Protein AF-A0A1F4WH59-F1 (afdb_monomer_lite)

Radius of gyration: 24.21 Å; chains: 1; bounding box: 65×40×75 Å

Organism: NCBI:txid1802629

Secondary structure (DSSP, 8-state):
-HHHHHHHHHHHHHHHHHHHS----THHHHHHHHHHHHHHHT-SS----S--S----------HHHHHHHHHHHHHHHHHHHHHHHHHHHHTT--HHHHHHHHHHHHHHHHHHHHHHHTT-TT--------HHHHHHHHHHHHHHHHHHHHHHHHGGGHHHHHHHHHHHHHHHHHHHHHHHHHHHHHHHHHHHT-

Foldseek 3Di:
DLVCCLVVVLVVVLVVVVVVDDDDDPVLVVVVVVVVVVVVVPPPDDCPPPPDDDPPVPPPPDDPVVVVVVVVVLVVLLCVLLVVQLVVVVVVVADPVSSVSSLQSNLQSLQVSVVVVVVVVPRDDDDDPQDPVNVVVCSSSVSSNVSNVVVVVVCVVPVVVVVVVCCVPVVVVVVVVVVVVVVVVVVVVVVVVVD

Structure (mmCIF, N/CA/C/O backbone):
data_AF-A0A1F4WH59-F1
#
_entry.id   AF-A0A1F4WH59-F1
#
loop_
_atom_site.group_PDB
_atom_site.id
_atom_site.type_symbol
_atom_site.label_atom_id
_atom_site.label_alt_id
_atom_site.label_comp_id
_atom_site.label_asym_id
_atom_site.label_entity_id
_atom_site.label_seq_id
_atom_site.pdbx_PDB_ins_code
_atom_site.Cartn_x
_atom_site.Cartn_y
_atom_site.Cartn_z
_atom_site.occupancy
_atom_site.B_iso_or_equiv
_atom_site.auth_seq_id
_atom_site.auth_comp_id
_atom_site.auth_asym_id
_atom_site.auth_atom_id
_atom_site.pdbx_PDB_model_num
ATOM 1 N N . MET A 1 1 ? -23.719 -1.640 1.676 1.00 64.00 1 MET A N 1
ATOM 2 C CA . MET A 1 1 ? -22.942 -2.545 0.798 1.00 64.00 1 MET A CA 1
ATOM 3 C C . MET A 1 1 ? -21.561 -1.983 0.424 1.00 64.00 1 MET A C 1
ATOM 5 O O . MET A 1 1 ? -20.593 -2.668 0.726 1.00 64.00 1 MET A O 1
ATOM 9 N N . PRO A 1 2 ? -21.401 -0.751 -0.112 1.00 64.12 2 PRO A N 1
ATOM 10 C CA . PRO A 1 2 ? -20.092 -0.262 -0.589 1.00 64.12 2 PRO A CA 1
ATOM 11 C C . PRO A 1 2 ? -19.029 -0.115 0.512 1.00 64.12 2 PRO A C 1
ATOM 13 O O . PRO A 1 2 ? -17.864 -0.421 0.294 1.00 64.12 2 PRO A O 1
ATOM 16 N N . PHE A 1 3 ? -19.436 0.289 1.723 1.00 68.44 3 PHE A N 1
ATOM 17 C CA . PHE A 1 3 ? -18.539 0.404 2.882 1.00 68.44 3 PHE A CA 1
ATOM 18 C C . PHE A 1 3 ? -17.932 -0.934 3.316 1.00 68.44 3 PHE A C 1
ATOM 20 O O . PHE A 1 3 ? -16.736 -1.001 3.573 1.00 68.44 3 PHE A O 1
ATOM 27 N N . ALA A 1 4 ? -18.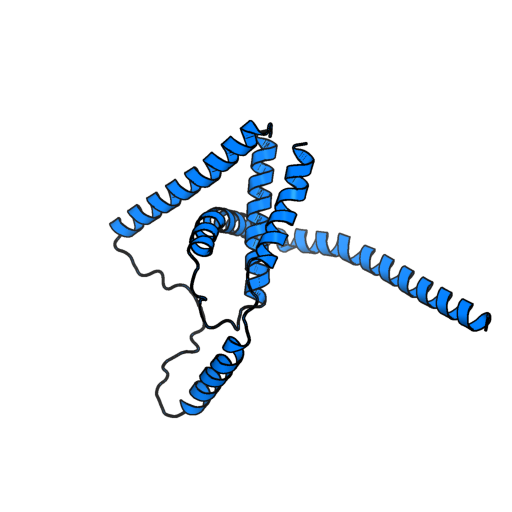734 -2.002 3.359 1.00 73.38 4 ALA A N 1
ATOM 28 C CA . ALA A 1 4 ? -18.256 -3.328 3.743 1.00 73.38 4 ALA A CA 1
ATOM 29 C C . ALA A 1 4 ? -17.239 -3.868 2.729 1.00 73.38 4 ALA A C 1
ATOM 31 O O . ALA A 1 4 ? -16.216 -4.414 3.123 1.00 73.38 4 ALA A O 1
ATOM 32 N N . ILE A 1 5 ? -17.481 -3.648 1.432 1.00 69.94 5 ILE A N 1
ATOM 33 C CA . ILE A 1 5 ? -16.539 -4.027 0.373 1.00 69.94 5 ILE A CA 1
ATOM 34 C C . ILE A 1 5 ? -15.246 -3.210 0.503 1.00 69.94 5 ILE A C 1
ATOM 36 O O . ILE A 1 5 ? -14.171 -3.790 0.499 1.00 69.94 5 ILE A O 1
ATOM 40 N N . ASN A 1 6 ? -15.324 -1.891 0.706 1.00 66.06 6 ASN A N 1
ATOM 41 C CA . ASN A 1 6 ? -14.137 -1.047 0.901 1.00 66.06 6 ASN A CA 1
ATOM 42 C C . ASN A 1 6 ? -13.296 -1.444 2.122 1.00 66.06 6 ASN A C 1
ATOM 44 O O . ASN A 1 6 ? -12.073 -1.352 2.087 1.00 66.06 6 ASN A O 1
ATOM 48 N N . PHE A 1 7 ? -13.952 -1.872 3.199 1.00 69.44 7 PHE A N 1
ATOM 49 C CA . PHE A 1 7 ? -13.286 -2.250 4.439 1.00 69.44 7 PHE A CA 1
ATOM 50 C C . PHE A 1 7 ? -12.692 -3.665 4.384 1.00 69.44 7 PHE A C 1
ATOM 52 O O . PHE A 1 7 ? -11.581 -3.881 4.857 1.00 69.44 7 PHE A O 1
ATOM 59 N N . LEU A 1 8 ? -13.408 -4.628 3.792 1.00 72.19 8 LEU A N 1
ATOM 60 C CA . LEU A 1 8 ? -13.018 -6.043 3.802 1.00 72.19 8 LEU A CA 1
ATOM 61 C C . LEU A 1 8 ? -12.172 -6.456 2.597 1.00 72.19 8 LEU A C 1
ATOM 63 O O . LEU A 1 8 ? -11.352 -7.364 2.720 1.00 72.19 8 LEU A O 1
ATOM 67 N N . PHE A 1 9 ? -12.347 -5.814 1.441 1.00 69.44 9 PHE A N 1
ATOM 68 C CA . PHE A 1 9 ? -11.655 -6.209 0.215 1.00 69.44 9 PHE A CA 1
ATOM 69 C C . PHE A 1 9 ? -10.128 -6.061 0.309 1.00 69.44 9 PHE A C 1
ATOM 71 O O . PHE A 1 9 ? -9.446 -7.014 -0.062 1.00 69.44 9 PHE A O 1
ATOM 78 N N . PRO A 1 10 ? -9.553 -4.958 0.840 1.00 62.19 10 PRO A N 1
ATOM 79 C CA . PRO A 1 10 ? -8.099 -4.839 0.929 1.00 62.19 10 PRO A CA 1
ATOM 80 C C . PRO A 1 10 ? -7.460 -5.901 1.849 1.00 62.19 10 PRO A C 1
ATOM 82 O O . PRO A 1 10 ? -6.523 -6.560 1.397 1.00 62.19 10 PRO A O 1
ATOM 85 N N . PRO A 1 11 ? -7.962 -6.162 3.078 1.00 64.19 11 PRO A N 1
ATOM 86 C CA . PRO A 1 11 ? -7.471 -7.265 3.910 1.00 64.19 11 PRO A CA 1
ATOM 87 C C . PRO A 1 11 ? -7.635 -8.650 3.268 1.00 64.19 11 PRO A C 1
ATOM 89 O O . PRO A 1 11 ? -6.721 -9.468 3.353 1.00 64.19 11 PRO A O 1
ATOM 92 N N . LEU A 1 12 ? -8.761 -8.913 2.591 1.00 72.94 12 LEU A N 1
ATOM 93 C CA . LEU A 1 12 ? -9.003 -10.183 1.891 1.00 72.94 12 LEU A CA 1
ATOM 94 C C . LEU A 1 12 ? -8.044 -10.391 0.714 1.00 72.94 12 LEU A C 1
ATOM 96 O O . LEU A 1 12 ? -7.526 -11.492 0.533 1.00 72.94 12 LEU A O 1
ATOM 100 N N . LEU A 1 13 ? -7.780 -9.341 -0.065 1.00 64.56 13 LEU A N 1
ATOM 101 C CA . LEU A 1 13 ? -6.815 -9.376 -1.162 1.00 64.56 13 LEU A CA 1
ATOM 102 C C . LEU A 1 13 ? -5.404 -9.647 -0.630 1.00 64.56 13 LEU A C 1
ATOM 104 O O . LEU A 1 13 ? -4.687 -10.457 -1.209 1.00 64.56 13 LEU A O 1
ATOM 108 N N . LEU A 1 14 ? -5.031 -9.039 0.501 1.00 62.94 14 LEU A N 1
ATOM 109 C CA . LEU A 1 14 ? -3.752 -9.297 1.166 1.00 62.94 14 LEU A CA 1
ATOM 110 C C . LEU A 1 14 ? -3.648 -10.747 1.655 1.00 62.94 14 LEU A C 1
ATOM 112 O O . LEU A 1 14 ? -2.638 -11.402 1.430 1.00 62.94 14 LEU A O 1
ATOM 116 N N . PHE A 1 15 ? -4.705 -11.269 2.275 1.00 70.44 15 PHE A N 1
ATOM 117 C CA . PHE A 1 15 ? -4.759 -12.654 2.739 1.00 70.44 15 PHE A CA 1
ATOM 118 C C . PHE A 1 15 ? -4.603 -13.652 1.579 1.00 70.44 15 PHE A C 1
ATOM 120 O O . PHE A 1 15 ? -3.782 -14.569 1.644 1.00 70.44 15 PHE A O 1
ATOM 127 N N . LEU A 1 16 ? -5.315 -13.430 0.471 1.00 67.56 16 LEU A N 1
ATOM 128 C CA . LEU A 1 16 ? -5.182 -14.238 -0.746 1.00 67.56 16 LEU A CA 1
ATOM 129 C C . LEU A 1 16 ? -3.781 -14.133 -1.359 1.00 67.56 16 LEU A C 1
ATOM 131 O O . LEU A 1 16 ? -3.200 -15.146 -1.744 1.00 67.56 16 LEU A O 1
ATOM 135 N N . LEU A 1 17 ? -3.212 -12.927 -1.386 1.00 54.66 17 LEU A N 1
ATOM 136 C CA . LEU A 1 17 ? -1.842 -12.678 -1.828 1.00 54.66 17 LEU A CA 1
ATOM 137 C C . LEU A 1 17 ? -0.815 -13.459 -1.014 1.00 54.66 17 LEU A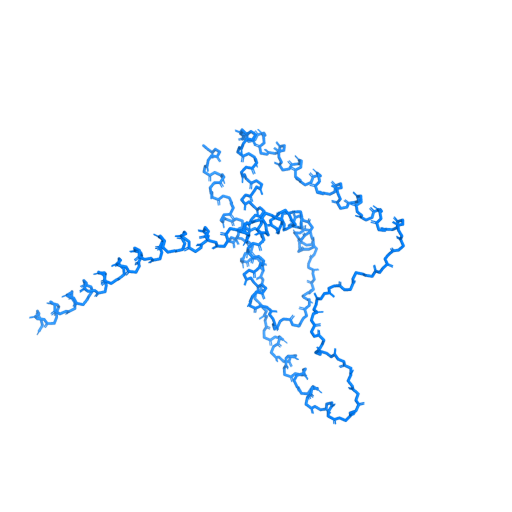 C 1
ATOM 139 O O . LEU A 1 17 ? 0.084 -14.081 -1.575 1.00 54.66 17 LEU A O 1
ATOM 143 N N . THR A 1 18 ? -0.952 -13.442 0.310 1.00 55.19 18 THR A N 1
ATOM 144 C CA . THR A 1 18 ? -0.034 -14.145 1.209 1.00 55.19 18 THR A CA 1
ATOM 145 C C . THR A 1 18 ? -0.144 -15.661 1.098 1.00 55.19 18 THR A C 1
ATOM 147 O O . THR A 1 18 ? 0.857 -16.346 1.271 1.00 55.19 18 THR A O 1
ATOM 150 N N . LEU A 1 19 ? -1.329 -16.187 0.777 1.00 62.50 19 LEU A N 1
ATOM 151 C CA . LEU A 1 19 ? -1.550 -17.624 0.614 1.00 62.50 19 LEU A CA 1
ATOM 152 C C . LEU A 1 19 ? -1.089 -18.143 -0.752 1.00 62.50 19 LEU A C 1
ATOM 154 O O . LEU A 1 19 ? -0.587 -19.259 -0.841 1.00 62.50 19 LEU A O 1
ATOM 158 N N . SER A 1 20 ? -1.258 -17.351 -1.814 1.00 48.78 20 SER A N 1
ATOM 159 C CA . SER A 1 20 ? -0.922 -17.768 -3.182 1.00 48.78 20 SER A CA 1
ATOM 160 C C . SER A 1 20 ? 0.577 -17.709 -3.490 1.00 48.78 20 SER A C 1
ATOM 162 O O . SER A 1 20 ? 1.009 -18.222 -4.521 1.00 48.78 20 SER A O 1
ATOM 164 N N . LEU A 1 21 ? 1.375 -17.079 -2.629 1.00 50.88 21 LEU A N 1
ATOM 165 C CA . LEU A 1 21 ? 2.808 -16.923 -2.823 1.00 50.88 21 LEU A CA 1
ATOM 166 C C . LEU A 1 21 ? 3.565 -17.936 -1.960 1.00 50.88 21 LEU A C 1
ATOM 168 O O . LEU A 1 21 ? 3.897 -17.662 -0.808 1.00 50.88 21 LEU A O 1
ATOM 172 N N . SER A 1 22 ? 3.859 -19.095 -2.549 1.00 47.47 22 SER A N 1
ATOM 173 C CA . SER A 1 22 ? 4.639 -20.184 -1.950 1.00 47.47 22 SER A CA 1
ATOM 174 C C . SER A 1 22 ? 5.850 -19.682 -1.148 1.00 47.47 22 SER A C 1
ATOM 176 O O . SER A 1 22 ? 6.637 -18.852 -1.622 1.00 47.47 22 SER A O 1
ATOM 178 N N . LEU A 1 23 ? 6.004 -20.193 0.081 1.00 44.56 23 LEU A N 1
ATOM 179 C CA . LEU A 1 23 ? 7.226 -20.025 0.869 1.00 44.56 23 LEU A CA 1
ATOM 180 C C . LEU A 1 23 ? 8.407 -20.688 0.134 1.00 44.56 23 LEU A C 1
ATOM 182 O O . LEU A 1 23 ? 8.211 -21.737 -0.485 1.00 44.56 23 LEU A O 1
ATOM 186 N N . PRO A 1 24 ? 9.621 -20.102 0.183 1.00 42.59 24 PRO A N 1
ATOM 187 C CA . PRO A 1 24 ? 10.793 -20.674 -0.473 1.00 42.59 24 PRO A CA 1
ATOM 188 C C . PRO A 1 24 ? 11.052 -22.079 0.085 1.00 42.59 24 PRO A C 1
ATOM 190 O O . PRO A 1 24 ? 11.298 -22.252 1.276 1.00 42.59 24 PRO A O 1
ATOM 193 N N . GLY A 1 25 ? 10.920 -23.090 -0.775 1.00 48.00 25 GLY A N 1
ATOM 194 C CA . GLY A 1 25 ? 11.106 -24.493 -0.414 1.00 48.00 25 GLY A CA 1
ATOM 195 C C . GLY A 1 25 ? 12.572 -24.851 -0.149 1.00 48.00 25 GLY A C 1
ATOM 196 O O . GLY A 1 25 ? 13.487 -24.105 -0.497 1.00 48.00 25 GLY A O 1
ATOM 197 N N . ARG A 1 26 ? 12.779 -26.044 0.427 1.00 48.72 26 ARG A N 1
ATOM 198 C CA . ARG A 1 26 ? 14.065 -26.626 0.879 1.00 48.72 26 ARG A CA 1
ATOM 199 C C . ARG A 1 26 ? 15.209 -26.608 -0.149 1.00 48.72 26 ARG A C 1
ATOM 201 O O . ARG A 1 26 ? 16.366 -26.722 0.228 1.00 48.72 26 ARG A O 1
ATOM 208 N N . GLU A 1 27 ? 14.908 -26.412 -1.429 1.00 51.81 27 GLU A N 1
ATOM 209 C CA . GLU A 1 27 ? 15.896 -26.245 -2.505 1.00 51.81 27 GLU A CA 1
ATOM 210 C C . GLU A 1 27 ? 16.767 -24.977 -2.328 1.00 51.81 27 GLU A C 1
ATOM 212 O O . GLU A 1 27 ? 17.895 -24.913 -2.819 1.00 51.81 27 GLU A O 1
ATOM 217 N N . ASN A 1 28 ? 16.276 -23.979 -1.578 1.00 51.84 28 ASN A N 1
ATOM 218 C CA . ASN A 1 28 ? 17.024 -22.762 -1.245 1.00 51.84 28 ASN A CA 1
ATOM 219 C C . ASN A 1 28 ? 18.186 -23.048 -0.270 1.00 51.84 28 ASN A C 1
ATOM 221 O O . ASN A 1 28 ? 19.242 -22.428 -0.365 1.00 51.84 28 ASN A O 1
ATOM 225 N N . GLU A 1 29 ? 18.027 -24.022 0.633 1.00 55.09 29 GLU A N 1
ATOM 226 C CA . GLU A 1 29 ? 19.047 -24.386 1.629 1.00 55.09 29 GLU A CA 1
ATOM 227 C C . GLU A 1 29 ? 20.297 -24.970 0.957 1.00 55.09 29 GLU A C 1
ATOM 229 O O . GLU A 1 29 ? 21.418 -24.557 1.253 1.00 55.09 29 GLU A O 1
ATOM 234 N N . GLU A 1 30 ? 20.113 -25.869 -0.013 1.00 58.75 30 GLU A N 1
ATOM 235 C CA . GLU A 1 30 ? 21.219 -26.522 -0.724 1.00 58.75 30 GLU A CA 1
ATOM 236 C C . GLU A 1 30 ? 22.051 -25.526 -1.543 1.00 58.75 30 GLU A C 1
ATOM 238 O O . GLU A 1 30 ? 23.278 -25.641 -1.606 1.00 58.75 30 GLU A O 1
ATOM 243 N N . ARG A 1 31 ? 21.414 -24.501 -2.124 1.00 56.56 31 ARG A N 1
ATOM 244 C CA . ARG A 1 31 ? 22.110 -23.469 -2.909 1.00 56.56 31 ARG A CA 1
ATOM 245 C C . ARG A 1 31 ? 22.739 -22.381 -2.051 1.00 56.56 31 ARG A C 1
ATOM 247 O O . ARG A 1 31 ? 23.791 -21.879 -2.433 1.00 56.56 31 ARG A O 1
ATOM 254 N N . ILE A 1 32 ? 22.173 -22.065 -0.885 1.00 62.56 32 ILE A N 1
ATOM 255 C CA . ILE A 1 32 ? 22.846 -21.213 0.108 1.00 62.56 32 ILE A CA 1
ATOM 256 C C . ILE A 1 32 ? 24.120 -21.908 0.599 1.00 62.56 32 ILE A C 1
ATOM 258 O O . ILE A 1 32 ? 25.171 -21.274 0.676 1.00 62.56 32 ILE A O 1
ATOM 262 N N . ILE A 1 33 ? 24.064 -23.220 0.850 1.00 65.12 33 ILE A N 1
ATOM 263 C CA . ILE A 1 33 ? 25.244 -24.013 1.215 1.00 65.12 33 ILE A CA 1
ATOM 264 C C . ILE A 1 33 ? 26.247 -24.064 0.053 1.00 65.12 33 ILE A C 1
ATOM 266 O O . ILE A 1 33 ? 27.446 -23.919 0.287 1.00 65.12 33 ILE A O 1
ATOM 270 N N . ALA A 1 34 ? 25.790 -24.212 -1.195 1.00 64.44 34 ALA A N 1
ATOM 271 C CA . ALA A 1 34 ? 26.663 -24.186 -2.370 1.00 64.44 34 ALA A CA 1
ATOM 272 C C . ALA A 1 34 ? 27.343 -22.818 -2.567 1.00 64.44 34 ALA A C 1
ATOM 274 O O . ALA A 1 34 ? 28.558 -22.771 -2.734 1.00 64.44 34 ALA A O 1
ATOM 275 N N . ALA A 1 35 ? 26.595 -21.716 -2.455 1.00 59.22 35 ALA A N 1
ATOM 276 C CA . ALA A 1 35 ? 27.117 -20.353 -2.549 1.00 59.22 35 ALA A CA 1
ATOM 277 C C . ALA A 1 35 ? 28.073 -20.022 -1.393 1.00 59.22 35 ALA A C 1
ATOM 279 O O . ALA A 1 35 ? 29.099 -19.380 -1.606 1.00 59.22 35 ALA A O 1
ATOM 280 N N . ALA A 1 36 ? 27.795 -20.507 -0.178 1.00 64.88 36 ALA A N 1
ATOM 281 C CA . ALA A 1 36 ? 28.708 -20.386 0.958 1.00 64.88 36 ALA A CA 1
ATOM 282 C C . ALA A 1 36 ? 29.996 -21.195 0.735 1.00 64.88 36 ALA A C 1
ATOM 284 O O . ALA A 1 36 ? 31.093 -20.715 1.019 1.00 64.88 36 ALA A O 1
ATOM 285 N N . LYS A 1 37 ? 29.883 -22.406 0.179 1.00 67.12 37 LYS A N 1
ATOM 286 C CA . LYS A 1 37 ? 31.031 -23.261 -0.144 1.00 67.12 37 LYS A CA 1
ATOM 287 C C . LYS A 1 37 ? 31.892 -22.653 -1.252 1.00 67.12 37 LYS A C 1
ATOM 289 O O . LYS A 1 37 ? 33.113 -22.675 -1.143 1.00 67.12 37 LYS A O 1
ATOM 294 N N . GLU A 1 38 ? 31.275 -22.048 -2.261 1.00 61.06 38 GLU A N 1
ATOM 295 C CA . GLU A 1 38 ? 31.960 -21.330 -3.338 1.00 61.06 38 GLU A CA 1
ATOM 296 C C . GLU A 1 38 ? 32.626 -20.037 -2.841 1.00 61.06 38 GLU A C 1
ATOM 298 O O . GLU A 1 38 ? 33.774 -19.762 -3.187 1.00 61.06 38 GLU A O 1
ATOM 303 N N . ALA A 1 39 ? 31.976 -19.298 -1.938 1.00 58.84 39 ALA A N 1
ATOM 304 C CA . ALA A 1 39 ? 32.551 -18.114 -1.299 1.00 58.84 39 ALA A CA 1
ATOM 305 C C . ALA A 1 39 ? 33.799 -18.436 -0.460 1.00 58.84 39 ALA A C 1
ATOM 307 O O . ALA A 1 39 ? 34.757 -17.663 -0.448 1.00 58.84 39 ALA A O 1
ATOM 308 N N . VAL A 1 40 ? 33.803 -19.587 0.219 1.00 64.94 40 VAL A N 1
ATOM 309 C CA . VAL A 1 40 ? 34.949 -20.068 1.005 1.00 64.94 40 VAL A CA 1
ATOM 310 C C . VAL A 1 40 ? 36.036 -20.675 0.104 1.00 64.94 40 VAL A C 1
ATOM 312 O O . VAL A 1 40 ? 37.223 -20.518 0.387 1.00 64.94 40 VAL A O 1
ATOM 315 N N . SER A 1 41 ? 35.668 -21.325 -1.008 1.00 57.34 41 SER A N 1
ATOM 316 C CA . SER A 1 41 ? 36.624 -21.890 -1.975 1.00 57.34 41 SER A CA 1
ATOM 317 C C . SER A 1 41 ? 37.291 -20.846 -2.881 1.00 57.34 41 SER A C 1
ATOM 319 O O . SER A 1 41 ? 38.426 -21.065 -3.302 1.00 57.34 41 SER A O 1
ATOM 321 N N . SER A 1 42 ? 36.674 -19.684 -3.115 1.00 52.31 42 SER A N 1
ATOM 322 C CA . SER A 1 42 ? 37.230 -18.585 -3.930 1.00 52.31 42 SER A CA 1
ATOM 323 C C . SER A 1 42 ? 38.286 -17.721 -3.215 1.00 52.31 42 SER A C 1
ATOM 325 O O . SER A 1 42 ? 38.579 -16.599 -3.631 1.00 52.31 42 SER A O 1
ATOM 327 N N . SER A 1 43 ? 38.949 -18.257 -2.183 1.00 49.72 43 SER A N 1
ATOM 328 C CA . SER A 1 43 ? 40.095 -17.622 -1.508 1.00 49.72 43 SER A CA 1
ATOM 329 C C . SER A 1 43 ? 41.357 -17.497 -2.388 1.00 49.72 43 SER A C 1
ATOM 331 O O . SER A 1 43 ? 42.402 -17.077 -1.890 1.00 49.72 43 SER A O 1
ATOM 333 N N . ASN A 1 44 ? 41.293 -17.824 -3.683 1.00 44.94 44 ASN A N 1
ATOM 334 C CA . ASN A 1 44 ? 42.407 -17.677 -4.617 1.00 44.94 44 ASN A CA 1
ATOM 335 C C . ASN A 1 44 ? 42.031 -16.773 -5.806 1.00 44.94 44 ASN A C 1
ATOM 337 O O . ASN A 1 44 ? 41.849 -17.213 -6.934 1.00 44.94 44 ASN A O 1
ATOM 341 N N . GLY A 1 45 ? 41.925 -15.471 -5.533 1.00 44.41 45 GLY A N 1
ATOM 342 C CA . GLY A 1 45 ? 42.307 -14.448 -6.512 1.00 44.41 45 GLY A CA 1
ATOM 343 C C . GLY A 1 45 ? 41.330 -14.074 -7.631 1.00 44.41 45 GLY A C 1
ATOM 344 O O . GLY A 1 45 ? 41.738 -13.314 -8.506 1.00 44.41 45 GLY A O 1
ATOM 345 N N . GLN A 1 46 ? 40.063 -14.496 -7.613 1.00 38.59 46 GLN A N 1
ATOM 346 C CA . GLN A 1 46 ? 39.070 -13.994 -8.572 1.00 38.59 46 GLN A CA 1
ATOM 347 C C . GLN A 1 46 ? 37.773 -13.629 -7.848 1.00 38.59 46 GLN A C 1
ATOM 349 O O . GLN A 1 46 ? 36.971 -14.475 -7.469 1.00 38.59 46 GLN A O 1
ATOM 354 N N . ARG A 1 47 ? 37.599 -12.328 -7.596 1.00 42.50 47 ARG A N 1
ATOM 355 C CA . ARG A 1 47 ? 36.349 -11.761 -7.087 1.00 42.50 47 ARG A CA 1
ATOM 356 C C . ARG A 1 47 ? 35.335 -11.681 -8.230 1.00 42.50 47 ARG A C 1
ATOM 358 O O . ARG A 1 47 ? 35.040 -10.584 -8.695 1.00 42.50 47 ARG A O 1
ATOM 365 N N . ASP A 1 48 ? 34.793 -12.817 -8.653 1.00 37.50 48 ASP A N 1
ATOM 366 C CA . ASP A 1 48 ? 33.496 -12.816 -9.332 1.00 37.50 48 ASP A CA 1
ATOM 367 C C . ASP A 1 48 ? 32.437 -12.604 -8.247 1.00 37.50 48 ASP A C 1
ATOM 369 O O . ASP A 1 48 ? 32.062 -13.493 -7.483 1.00 37.50 48 ASP A O 1
ATOM 373 N N . GLY A 1 49 ? 32.096 -11.327 -8.066 1.00 36.31 49 GLY A N 1
ATOM 374 C CA . GLY A 1 49 ? 31.323 -10.801 -6.949 1.00 36.31 49 GLY A CA 1
ATOM 375 C C . GLY A 1 49 ? 29.873 -11.274 -6.945 1.00 36.31 49 GLY A C 1
ATOM 376 O O . GLY A 1 49 ? 28.981 -10.535 -7.344 1.00 36.31 49 GLY A O 1
ATOM 377 N N . ILE A 1 50 ? 29.634 -12.464 -6.397 1.00 40.91 50 ILE A N 1
ATOM 378 C CA . ILE A 1 50 ? 28.298 -12.946 -5.999 1.00 40.91 50 ILE A CA 1
ATOM 379 C C . ILE A 1 50 ? 27.787 -12.190 -4.750 1.00 40.91 50 ILE A C 1
ATOM 381 O O . ILE A 1 50 ? 26.595 -12.174 -4.462 1.00 40.91 50 ILE A O 1
ATOM 385 N N . PHE A 1 51 ? 28.665 -11.447 -4.067 1.00 38.88 51 PHE A N 1
ATOM 386 C CA . PHE A 1 51 ? 28.311 -10.493 -3.014 1.00 38.88 51 PHE A CA 1
ATOM 387 C C . PHE A 1 51 ? 28.541 -9.056 -3.488 1.00 38.88 51 PHE A C 1
ATOM 389 O O . PHE A 1 51 ? 29.383 -8.337 -2.954 1.00 38.88 51 PHE A O 1
ATOM 396 N N . SER A 1 52 ? 27.811 -8.629 -4.520 1.00 32.44 52 SER A N 1
ATOM 397 C CA . SER A 1 52 ? 27.628 -7.201 -4.775 1.00 32.44 52 SER A CA 1
ATOM 398 C C . SER A 1 52 ? 26.318 -6.752 -4.137 1.00 32.44 52 SER A C 1
ATOM 400 O O . SER A 1 52 ? 25.220 -6.930 -4.656 1.00 32.44 52 SER A O 1
ATOM 402 N N . GLU A 1 53 ? 26.475 -6.230 -2.927 1.00 35.72 53 GLU A N 1
ATOM 403 C CA . GLU A 1 53 ? 25.761 -5.076 -2.400 1.00 35.72 53 GLU A CA 1
ATOM 404 C C . GLU A 1 53 ? 24.928 -4.335 -3.472 1.00 35.72 53 GLU A C 1
ATOM 406 O O . GLU A 1 53 ? 25.472 -3.749 -4.405 1.00 35.72 53 GLU A O 1
ATOM 411 N N . LYS A 1 54 ? 23.600 -4.319 -3.289 1.00 34.75 54 LYS A N 1
ATOM 412 C CA . LYS A 1 54 ? 22.570 -3.727 -4.165 1.00 34.75 54 LYS A CA 1
ATOM 413 C C . LYS A 1 54 ? 22.173 -4.587 -5.368 1.00 34.75 54 LYS A C 1
ATOM 415 O O . LYS A 1 54 ? 22.616 -4.368 -6.490 1.00 34.75 54 LYS A O 1
ATOM 420 N N . SER A 1 55 ? 21.058 -5.295 -5.197 1.00 33.69 55 SER A N 1
ATOM 421 C CA . SER A 1 55 ? 20.035 -5.420 -6.246 1.00 33.69 55 SER A CA 1
ATOM 422 C C . SER A 1 55 ? 19.412 -4.039 -6.570 1.00 33.69 55 SER A C 1
ATOM 424 O O . SER A 1 55 ? 18.199 -3.830 -6.515 1.00 33.69 55 SER A O 1
ATOM 426 N N . ARG A 1 56 ? 20.235 -3.041 -6.914 1.00 33.97 56 ARG A N 1
ATOM 427 C CA . ARG A 1 56 ? 19.788 -1.974 -7.802 1.00 33.97 56 ARG A CA 1
ATOM 428 C C . ARG A 1 56 ? 19.737 -2.653 -9.151 1.00 33.97 56 ARG A C 1
ATOM 430 O O . ARG A 1 56 ? 20.784 -2.904 -9.732 1.00 33.97 56 ARG A O 1
ATOM 437 N N . VAL A 1 57 ? 18.529 -2.968 -9.611 1.00 36.34 57 VAL A N 1
ATOM 438 C CA . VAL A 1 57 ? 18.267 -3.277 -11.017 1.00 36.34 57 VAL A CA 1
ATOM 439 C C . VAL A 1 57 ? 19.097 -2.293 -11.834 1.00 36.34 57 VAL A C 1
ATOM 441 O O . VAL A 1 57 ? 18.841 -1.086 -11.783 1.00 36.34 57 VAL A O 1
ATOM 444 N N . GLU A 1 58 ? 20.148 -2.777 -12.496 1.00 35.75 58 GLU A N 1
ATOM 445 C CA . GLU A 1 58 ? 20.910 -1.952 -13.415 1.00 35.75 58 GLU A CA 1
ATOM 446 C C . GLU A 1 58 ? 19.909 -1.488 -14.464 1.00 35.75 58 GLU A C 1
ATOM 448 O O . GLU A 1 58 ? 19.431 -2.265 -15.296 1.00 35.75 58 GLU A O 1
ATOM 453 N N . VAL A 1 59 ? 19.513 -0.216 -14.384 1.00 40.97 59 VAL A N 1
ATOM 454 C CA . VAL A 1 59 ? 18.683 0.405 -15.406 1.00 40.97 59 VAL A CA 1
ATOM 455 C C . VAL A 1 59 ? 19.573 0.475 -16.634 1.00 40.97 59 VAL A C 1
ATOM 457 O O . VAL A 1 59 ? 20.324 1.433 -16.823 1.00 40.97 59 VAL A O 1
ATOM 460 N N . LYS A 1 60 ? 19.541 -0.595 -17.436 1.00 44.78 60 LYS A N 1
ATOM 461 C CA . LYS A 1 60 ? 20.232 -0.688 -18.718 1.00 44.78 60 LYS A CA 1
ATOM 462 C C . LYS A 1 60 ? 19.907 0.614 -19.442 1.00 44.78 60 LYS A C 1
ATOM 464 O O . LYS A 1 60 ? 18.725 0.904 -19.636 1.00 44.78 60 LYS A O 1
ATOM 469 N N . LYS A 1 61 ? 20.913 1.438 -19.754 1.00 42.31 61 LYS A N 1
ATOM 470 C CA . LYS A 1 61 ? 20.714 2.703 -20.477 1.00 42.31 61 LYS A CA 1
ATOM 471 C C . LYS A 1 61 ? 20.099 2.361 -21.836 1.00 42.31 61 LYS A C 1
ATOM 473 O O . LYS A 1 61 ? 20.799 1.992 -22.772 1.00 42.31 61 LYS A O 1
ATOM 478 N N . ARG A 1 62 ? 18.768 2.380 -21.910 1.00 51.50 62 ARG A N 1
ATOM 479 C CA . ARG A 1 62 ? 17.998 2.101 -23.123 1.00 51.50 62 ARG A CA 1
ATOM 480 C C . ARG A 1 62 ? 18.038 3.359 -23.987 1.00 51.50 62 ARG A C 1
ATOM 482 O O . ARG A 1 62 ? 17.900 4.463 -23.465 1.00 51.50 62 ARG A O 1
ATOM 489 N N . ALA A 1 63 ? 18.241 3.193 -25.294 1.00 58.72 63 ALA A N 1
ATOM 490 C CA . ALA A 1 63 ? 18.156 4.291 -26.254 1.00 58.72 63 ALA A CA 1
ATOM 491 C C . ALA A 1 63 ? 16.835 5.059 -26.052 1.00 58.72 63 ALA A C 1
ATOM 493 O O . ALA A 1 63 ? 15.793 4.433 -25.841 1.00 58.72 63 ALA A O 1
ATOM 494 N N . GLY A 1 64 ? 16.874 6.396 -26.099 1.00 62.34 64 GLY A N 1
ATOM 495 C CA . GLY A 1 64 ? 15.762 7.258 -25.667 1.00 62.34 64 GLY A CA 1
ATOM 496 C C . GLY A 1 64 ? 14.403 6.918 -26.295 1.00 62.34 64 GLY A C 1
ATOM 497 O O . GLY A 1 64 ? 13.387 6.978 -25.609 1.00 62.34 64 GLY A O 1
ATOM 498 N N . GLY A 1 65 ? 14.387 6.461 -27.554 1.00 69.44 65 GLY A N 1
ATOM 499 C CA . GLY A 1 65 ? 13.166 6.008 -28.231 1.00 69.44 65 GLY A CA 1
ATOM 500 C C . GLY A 1 65 ? 12.541 4.753 -27.608 1.00 69.44 65 GLY A C 1
ATOM 501 O O . GLY A 1 65 ? 11.349 4.741 -27.325 1.00 69.44 65 GLY A O 1
ATOM 502 N N . LEU A 1 66 ? 13.343 3.726 -27.304 1.00 71.88 66 LEU A N 1
ATOM 503 C CA . LEU A 1 66 ? 12.855 2.492 -26.668 1.00 71.88 66 LEU A CA 1
ATOM 504 C C . LEU A 1 66 ? 12.384 2.740 -25.229 1.00 71.88 66 LEU A C 1
ATOM 506 O O . LEU A 1 66 ? 11.421 2.124 -24.776 1.00 71.88 66 LEU A O 1
ATOM 510 N N . ALA A 1 67 ? 13.042 3.650 -24.506 1.00 72.81 67 ALA A N 1
ATOM 511 C CA . ALA A 1 67 ? 12.608 4.050 -23.171 1.00 72.81 67 ALA A CA 1
ATOM 512 C C . ALA A 1 67 ? 11.239 4.752 -23.206 1.00 72.81 67 ALA A C 1
ATOM 514 O O . ALA A 1 67 ? 10.380 4.448 -22.379 1.00 72.81 67 ALA A O 1
ATOM 515 N N . LEU A 1 68 ? 11.015 5.632 -24.190 1.00 77.00 68 LEU A N 1
ATOM 516 C CA . LEU A 1 68 ? 9.746 6.337 -24.370 1.00 77.00 68 LEU A CA 1
ATOM 517 C C . LEU A 1 68 ? 8.600 5.379 -24.718 1.00 77.00 68 LEU A C 1
ATOM 519 O O . LEU A 1 68 ? 7.532 5.469 -24.117 1.00 77.00 68 LEU A O 1
ATOM 523 N N . THR A 1 69 ? 8.819 4.436 -25.638 1.00 78.25 69 THR A N 1
ATOM 524 C CA . THR A 1 69 ? 7.800 3.439 -26.004 1.00 78.25 69 THR A CA 1
ATOM 525 C C . THR A 1 69 ? 7.395 2.589 -24.803 1.00 78.25 69 THR A C 1
ATOM 527 O O . THR A 1 69 ? 6.208 2.400 -24.552 1.00 78.25 69 THR A O 1
ATOM 530 N N . LEU A 1 70 ? 8.363 2.119 -24.014 1.00 75.25 70 LEU A N 1
ATOM 531 C CA . LEU A 1 70 ? 8.078 1.323 -22.819 1.00 75.25 70 LEU A CA 1
ATOM 532 C C . LEU A 1 70 ? 7.386 2.141 -21.724 1.00 75.25 70 LEU A C 1
ATOM 534 O O . LEU A 1 70 ? 6.489 1.626 -21.061 1.00 75.25 70 LEU A O 1
ATOM 538 N N . PHE A 1 71 ? 7.755 3.415 -21.563 1.00 79.69 71 PHE A N 1
ATOM 539 C CA . PHE A 1 71 ? 7.050 4.327 -20.666 1.00 79.69 71 PHE A CA 1
ATOM 540 C C . PHE A 1 71 ? 5.591 4.518 -21.092 1.00 79.69 71 PHE A C 1
ATOM 542 O O . PHE A 1 71 ? 4.704 4.416 -20.252 1.00 79.69 71 PHE A O 1
ATOM 549 N N . LEU A 1 72 ? 5.329 4.739 -22.383 1.00 83.00 72 LEU A N 1
ATOM 550 C CA . LEU A 1 72 ? 3.974 4.886 -22.921 1.00 83.00 72 LEU A CA 1
ATOM 551 C C . LEU A 1 72 ? 3.140 3.618 -22.731 1.00 83.00 72 LEU A C 1
ATOM 553 O O . LEU A 1 72 ? 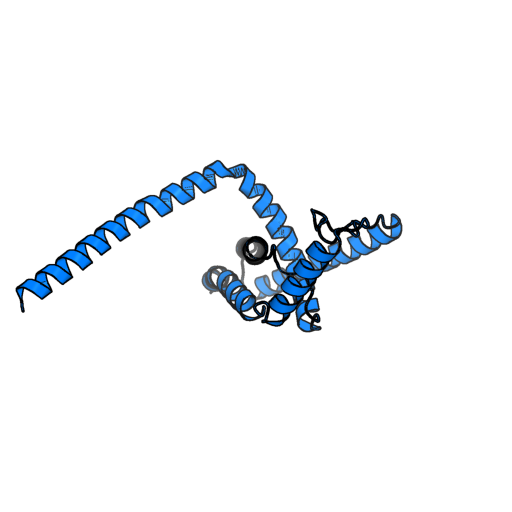1.990 3.715 -22.317 1.00 83.00 72 LEU A O 1
ATOM 557 N N . ILE A 1 73 ? 3.719 2.440 -22.977 1.00 80.00 73 ILE A N 1
ATOM 558 C CA . ILE A 1 73 ? 3.051 1.151 -22.742 1.00 80.00 73 ILE A CA 1
ATOM 559 C C . ILE A 1 73 ? 2.696 0.999 -21.261 1.00 80.00 73 ILE A C 1
ATOM 561 O O . ILE A 1 73 ? 1.561 0.662 -20.934 1.00 80.00 73 ILE A O 1
ATOM 565 N N . TYR A 1 74 ? 3.640 1.289 -20.363 1.00 78.44 74 TYR A N 1
ATOM 566 C CA . TYR A 1 74 ? 3.400 1.227 -18.923 1.00 78.44 74 TYR A CA 1
ATOM 567 C C . TYR A 1 74 ? 2.338 2.239 -18.474 1.00 78.44 74 TYR A C 1
ATOM 569 O O . TYR A 1 74 ? 1.448 1.904 -17.697 1.00 78.44 74 TYR A O 1
ATOM 577 N N . PHE A 1 75 ? 2.402 3.468 -18.982 1.00 83.44 75 PHE A N 1
ATOM 578 C CA . PHE A 1 75 ? 1.436 4.518 -18.679 1.00 83.44 75 PHE A CA 1
ATOM 579 C C . PHE A 1 75 ? 0.035 4.132 -19.161 1.00 83.44 75 PHE A C 1
ATOM 581 O O . PHE A 1 75 ? -0.931 4.234 -18.410 1.00 83.44 75 PHE A O 1
ATOM 588 N N . LEU A 1 76 ? -0.077 3.608 -20.380 1.00 87.38 76 LEU A N 1
ATOM 589 C CA . LEU A 1 76 ? -1.344 3.131 -20.919 1.00 87.38 76 LEU A CA 1
ATOM 590 C C . LEU A 1 76 ? -1.890 1.952 -20.107 1.00 87.38 76 LEU A C 1
ATOM 592 O O . LEU A 1 76 ? -3.075 1.942 -19.785 1.00 87.38 76 LEU A O 1
ATOM 596 N N . ALA A 1 77 ? -1.036 1.003 -19.716 1.00 81.69 77 ALA A N 1
ATOM 597 C CA . ALA A 1 77 ? -1.416 -0.109 -18.848 1.00 81.69 77 ALA A CA 1
ATOM 598 C C . ALA A 1 77 ? -1.921 0.378 -17.483 1.00 81.69 77 ALA A C 1
ATOM 600 O O . ALA A 1 77 ? -2.952 -0.093 -17.008 1.00 81.69 77 ALA A O 1
ATOM 601 N N . PHE A 1 78 ? -1.250 1.365 -16.882 1.00 84.25 78 PH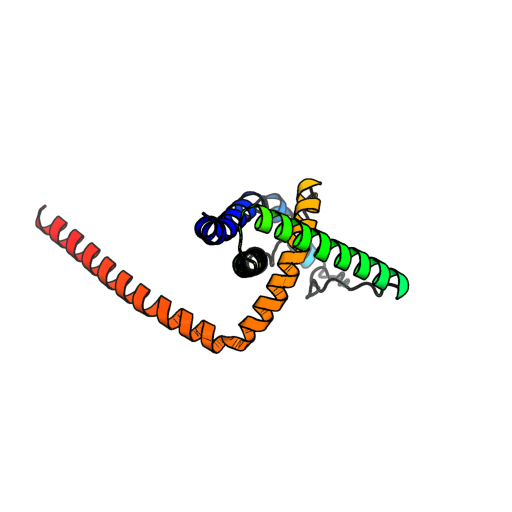E A N 1
ATOM 602 C CA . PHE A 1 78 ? -1.667 1.971 -15.619 1.00 84.25 78 PHE A CA 1
ATOM 603 C C . PHE A 1 78 ? -3.086 2.544 -15.720 1.00 84.25 78 PHE A C 1
ATOM 605 O O . PHE A 1 78 ? -3.952 2.194 -14.917 1.00 84.25 78 PHE A O 1
ATOM 612 N N . PHE A 1 79 ? -3.344 3.377 -16.733 1.00 88.94 79 PHE A N 1
ATOM 613 C CA . PHE A 1 79 ? -4.664 3.977 -16.943 1.00 88.94 79 PHE A CA 1
ATOM 614 C C . PHE A 1 79 ? -5.724 2.950 -17.334 1.00 88.94 79 PHE A C 1
ATOM 616 O O . PHE A 1 79 ? -6.860 3.065 -16.884 1.00 88.94 79 PHE A O 1
ATOM 623 N N . ALA A 1 80 ? -5.368 1.936 -18.120 1.00 88.94 80 ALA A N 1
ATOM 624 C CA . ALA A 1 80 ? -6.283 0.858 -18.468 1.00 88.94 80 ALA A CA 1
ATOM 625 C C . ALA A 1 80 ? -6.714 0.078 -17.217 1.00 88.94 80 ALA A C 1
ATOM 627 O O . ALA A 1 80 ? -7.907 -0.121 -17.008 1.00 88.94 80 ALA A O 1
ATOM 628 N N . ILE A 1 81 ? -5.769 -0.297 -16.351 1.00 86.00 81 ILE A N 1
ATOM 629 C CA . ILE A 1 81 ? -6.043 -1.061 -15.126 1.00 86.00 81 ILE A CA 1
ATOM 630 C C . ILE A 1 81 ? -6.846 -0.220 -14.126 1.00 86.00 81 ILE A C 1
ATOM 632 O O . ILE A 1 81 ? -7.908 -0.648 -13.673 1.00 86.00 81 ILE A O 1
ATOM 636 N N . PHE A 1 82 ? -6.387 0.996 -13.811 1.00 87.88 82 PHE A N 1
ATOM 637 C CA . PHE A 1 82 ? -7.080 1.875 -12.862 1.00 87.88 82 PHE A CA 1
ATOM 638 C C . PHE A 1 82 ? -8.438 2.339 -13.395 1.00 87.88 82 PHE A C 1
ATOM 640 O O . PHE A 1 82 ? -9.397 2.433 -12.630 1.00 87.88 82 PHE A O 1
ATOM 647 N N . GLY A 1 83 ? -8.536 2.607 -14.697 1.00 89.81 83 GLY A N 1
ATOM 648 C CA . GLY A 1 83 ? -9.764 3.028 -15.365 1.00 89.81 83 GLY A CA 1
ATOM 649 C C . GLY A 1 83 ? -10.805 1.915 -15.424 1.00 89.81 83 GLY A C 1
ATOM 650 O O . GLY A 1 83 ? -11.944 2.139 -15.020 1.00 89.81 83 GLY A O 1
ATOM 651 N N . ALA A 1 84 ? -10.416 0.705 -15.843 1.00 88.75 84 ALA A N 1
ATOM 652 C CA . ALA A 1 84 ? -11.305 -0.456 -15.863 1.00 88.75 84 ALA A CA 1
ATOM 653 C C . ALA A 1 84 ? -11.814 -0.800 -14.457 1.00 88.75 84 ALA A C 1
ATOM 655 O O . ALA A 1 84 ? -13.007 -1.041 -14.272 1.00 88.75 84 ALA A O 1
ATOM 656 N N . LEU A 1 85 ? -10.933 -0.752 -13.454 1.00 86.88 85 LEU A N 1
ATOM 657 C CA . LEU A 1 85 ? -11.306 -1.018 -12.069 1.00 86.88 85 LEU A CA 1
ATOM 658 C C . LEU A 1 85 ? -12.234 0.068 -11.504 1.00 86.88 85 LEU A C 1
ATOM 660 O O . LEU A 1 85 ? -13.252 -0.252 -10.897 1.00 86.88 85 LEU A O 1
ATOM 664 N N . SER A 1 86 ? -11.924 1.345 -11.746 1.00 88.44 86 SER A N 1
ATOM 665 C CA . SER A 1 86 ? -12.774 2.471 -11.333 1.00 88.44 86 SER A CA 1
ATOM 666 C C . SER A 1 86 ? -14.151 2.409 -11.985 1.00 88.44 86 SER A C 1
ATOM 668 O O . SER A 1 86 ? -15.157 2.629 -11.316 1.00 88.44 86 SER A O 1
ATOM 670 N N . TRP A 1 87 ? -14.207 2.071 -13.274 1.00 89.69 87 TRP A N 1
ATOM 671 C CA . TRP A 1 87 ? -15.462 1.877 -13.989 1.00 89.69 87 TRP A CA 1
ATOM 672 C C . TRP A 1 87 ? -16.260 0.709 -13.400 1.00 89.69 87 TRP A C 1
ATOM 674 O O . TRP A 1 87 ? -17.433 0.883 -13.081 1.00 89.69 87 TRP A O 1
ATOM 684 N N . GLY A 1 88 ? -15.624 -0.439 -13.148 1.00 86.56 88 GLY A N 1
ATOM 685 C CA . GLY A 1 88 ? -16.267 -1.576 -12.485 1.00 86.56 88 GLY A CA 1
ATOM 686 C C . GLY A 1 88 ? -16.827 -1.218 -11.105 1.00 86.56 88 GLY A C 1
ATOM 687 O O . GLY A 1 88 ? -17.979 -1.522 -10.805 1.00 86.56 88 GLY A O 1
ATOM 688 N N . LEU A 1 89 ? -16.055 -0.499 -10.287 1.00 82.00 89 LEU A N 1
ATOM 689 C CA . LEU A 1 89 ? -16.493 -0.039 -8.965 1.00 82.00 89 LEU A CA 1
ATOM 690 C C . LEU A 1 89 ? -17.650 0.963 -9.053 1.00 82.00 89 LEU A C 1
ATOM 692 O O . LEU A 1 89 ? -18.580 0.899 -8.249 1.00 82.00 89 LEU A O 1
ATOM 696 N N . HIS A 1 90 ? -17.632 1.857 -10.041 1.00 86.31 90 HIS A N 1
ATOM 697 C CA . HIS A 1 90 ? -18.728 2.793 -10.279 1.00 86.31 90 HIS A CA 1
ATOM 698 C C . HIS A 1 90 ? -20.038 2.057 -10.599 1.00 86.31 90 HIS A C 1
ATOM 700 O O . HIS A 1 90 ? -21.081 2.385 -10.035 1.00 86.31 90 HIS A O 1
ATOM 706 N N . GLN A 1 91 ? -19.983 1.004 -11.424 1.00 84.00 91 GLN A N 1
ATOM 707 C CA . GLN A 1 91 ? -21.153 0.166 -11.724 1.00 84.00 91 GLN A CA 1
ATOM 708 C C . GLN A 1 91 ? -21.670 -0.596 -10.493 1.00 84.00 91 GLN A C 1
ATOM 710 O O . GLN A 1 91 ? -22.864 -0.863 -10.389 1.00 84.00 91 GLN A O 1
ATOM 715 N N . LEU A 1 92 ? -20.796 -0.889 -9.527 1.00 80.69 92 LEU A N 1
ATOM 716 C CA . LEU A 1 92 ? -21.157 -1.471 -8.228 1.00 80.69 92 LEU A CA 1
ATOM 717 C C . LEU A 1 92 ? -21.748 -0.443 -7.241 1.00 80.69 92 LEU A C 1
ATOM 719 O O . LEU A 1 92 ? -21.996 -0.772 -6.078 1.00 80.69 92 LEU A O 1
ATOM 723 N N . GLY A 1 93 ? -21.980 0.797 -7.681 1.00 81.56 93 GLY A N 1
ATOM 724 C CA . GLY A 1 93 ? -22.593 1.857 -6.881 1.00 81.56 93 GLY A CA 1
ATOM 725 C C . GLY A 1 93 ? -21.623 2.555 -5.928 1.00 81.56 93 GLY A C 1
ATOM 726 O O . GLY A 1 93 ? -22.055 3.139 -4.931 1.00 81.56 93 GLY A O 1
ATOM 727 N N . PHE A 1 94 ? -20.314 2.489 -6.187 1.00 78.00 94 PHE A N 1
ATOM 728 C CA . PHE A 1 94 ? -19.345 3.257 -5.409 1.00 78.00 94 PHE A CA 1
ATOM 729 C C . PHE A 1 94 ? -19.405 4.739 -5.781 1.00 78.00 94 PHE A C 1
ATOM 731 O O . PHE A 1 94 ? -19.434 5.112 -6.952 1.00 78.00 94 PHE A O 1
ATOM 738 N N . THR A 1 95 ? -19.347 5.600 -4.766 1.00 84.75 95 THR A N 1
ATOM 739 C CA . THR A 1 95 ? -19.128 7.033 -4.969 1.00 84.75 95 THR A CA 1
ATOM 740 C C . THR A 1 95 ? -17.696 7.284 -5.432 1.00 84.75 95 THR A C 1
ATOM 742 O O . THR A 1 95 ? -16.794 6.497 -5.147 1.00 84.75 95 THR A O 1
ATOM 745 N N . LEU A 1 96 ? -17.454 8.424 -6.082 1.00 84.62 96 LEU A N 1
ATOM 746 C CA . LEU A 1 96 ? -16.115 8.800 -6.545 1.00 84.62 96 LEU A CA 1
ATOM 747 C C . LEU A 1 96 ? -15.076 8.786 -5.405 1.00 84.62 96 LEU A C 1
ATOM 749 O O . LEU A 1 96 ? -13.963 8.295 -5.573 1.00 84.62 96 LEU A O 1
ATOM 753 N N . PHE A 1 97 ? -15.478 9.243 -4.215 1.00 81.44 97 PHE A N 1
ATOM 754 C CA . PHE A 1 97 ? -14.659 9.174 -3.004 1.00 81.44 97 PHE A CA 1
ATOM 755 C C . PHE A 1 97 ? -14.399 7.729 -2.552 1.00 81.44 97 PHE A C 1
ATOM 757 O O . PHE A 1 97 ? -13.277 7.385 -2.191 1.00 81.44 97 PHE A O 1
ATOM 764 N N . GLY A 1 98 ? -15.413 6.860 -2.617 1.00 77.12 98 GLY A N 1
ATOM 765 C CA . GLY A 1 98 ? -15.275 5.441 -2.295 1.00 77.12 98 GLY A CA 1
ATOM 766 C C . GLY A 1 98 ? -14.322 4.702 -3.235 1.00 77.12 98 GLY A C 1
ATOM 767 O O . GLY A 1 98 ? -13.560 3.864 -2.764 1.00 77.12 98 GLY A O 1
ATOM 768 N N . ILE A 1 99 ? -14.329 5.032 -4.530 1.00 85.62 99 ILE A N 1
ATOM 769 C CA . ILE A 1 99 ? -13.380 4.499 -5.522 1.00 85.62 99 ILE A CA 1
ATOM 770 C C . ILE A 1 99 ? -11.960 4.972 -5.198 1.00 85.62 99 ILE A C 1
ATOM 772 O O . ILE A 1 99 ? -11.031 4.168 -5.168 1.00 85.62 99 ILE A O 1
ATOM 776 N N . ALA A 1 100 ? -11.786 6.265 -4.906 1.00 85.94 100 ALA A N 1
ATOM 777 C 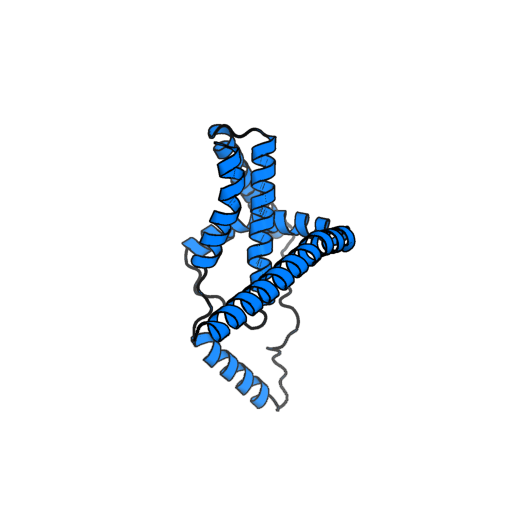CA . ALA A 1 100 ? -10.485 6.816 -4.539 1.00 85.94 100 ALA A CA 1
ATOM 778 C C . ALA A 1 100 ? -9.912 6.137 -3.284 1.00 85.94 100 ALA A C 1
ATOM 780 O O . ALA A 1 100 ? -8.750 5.727 -3.286 1.00 85.94 100 ALA A O 1
ATOM 781 N N . LEU A 1 101 ? -10.736 5.950 -2.245 1.00 83.56 101 LEU A N 1
ATOM 782 C CA . LEU A 1 101 ? -10.348 5.214 -1.040 1.00 83.56 101 LEU A CA 1
ATOM 783 C C . LEU A 1 101 ? -9.988 3.759 -1.342 1.00 83.56 101 LEU A C 1
ATOM 785 O O . LEU A 1 101 ? -8.968 3.281 -0.853 1.00 83.56 101 LEU A O 1
ATOM 789 N N . PHE A 1 102 ? -10.774 3.071 -2.169 1.00 82.88 102 PHE A N 1
ATOM 790 C CA . PHE A 1 102 ? -10.499 1.688 -2.553 1.00 82.88 102 PHE A CA 1
ATOM 791 C C . PHE A 1 102 ? -9.119 1.544 -3.201 1.00 82.88 102 PHE A C 1
ATOM 793 O O . PHE A 1 102 ? -8.310 0.703 -2.797 1.00 82.88 102 PHE A O 1
ATOM 800 N N . LEU A 1 103 ? -8.831 2.389 -4.194 1.00 88.12 103 LEU A N 1
ATOM 801 C CA . LEU A 1 103 ? -7.559 2.382 -4.916 1.00 88.12 103 LEU A CA 1
ATOM 802 C C . LEU A 1 103 ? -6.394 2.749 -3.994 1.00 88.12 103 LEU A C 1
ATOM 804 O O . LEU A 1 103 ? -5.337 2.119 -4.061 1.00 88.12 103 LEU A O 1
ATOM 808 N N . PHE A 1 104 ? -6.593 3.733 -3.114 1.00 85.62 104 PHE A N 1
ATOM 809 C CA . PHE A 1 104 ? -5.617 4.146 -2.109 1.00 85.62 104 PHE A CA 1
ATOM 810 C C . PHE A 1 104 ? -5.266 3.002 -1.150 1.00 85.62 104 PHE A C 1
ATOM 812 O O . PHE A 1 104 ? -4.092 2.642 -1.037 1.00 85.62 104 PHE A O 1
ATOM 819 N N . TYR A 1 105 ? -6.269 2.387 -0.514 1.00 81.00 105 TYR A N 1
ATOM 820 C CA . TYR A 1 105 ? -6.053 1.273 0.409 1.00 81.00 105 TYR A CA 1
ATOM 821 C C . TYR A 1 105 ? -5.412 0.081 -0.292 1.00 81.00 105 TYR A C 1
ATOM 823 O O . TYR A 1 105 ? -4.413 -0.434 0.200 1.00 81.00 105 TYR A O 1
ATOM 831 N N . THR A 1 106 ? -5.915 -0.311 -1.464 1.00 82.69 106 THR A N 1
ATOM 832 C CA . THR A 1 106 ? -5.355 -1.428 -2.244 1.00 82.69 106 THR A CA 1
ATOM 833 C C . THR A 1 106 ? -3.887 -1.183 -2.599 1.00 82.69 106 THR A C 1
ATOM 835 O O . THR A 1 106 ? -3.062 -2.089 -2.483 1.00 82.69 106 THR A O 1
ATOM 838 N N . SER A 1 107 ? -3.528 0.052 -2.962 1.00 87.06 107 SER A N 1
ATOM 839 C CA . SER A 1 107 ? -2.145 0.432 -3.275 1.00 87.06 107 SER A CA 1
ATOM 840 C C . SER A 1 107 ? -1.226 0.343 -2.055 1.00 87.06 107 SER A C 1
ATOM 842 O O . SER A 1 107 ? -0.159 -0.268 -2.127 1.00 87.06 107 SER A O 1
ATOM 844 N N . ILE A 1 108 ? -1.650 0.907 -0.917 1.00 81.56 108 ILE A N 1
ATOM 845 C CA . ILE A 1 108 ? -0.913 0.833 0.356 1.00 81.56 108 ILE A CA 1
ATOM 846 C C . ILE A 1 108 ? -0.706 -0.621 0.771 1.00 81.56 108 ILE A C 1
ATOM 848 O O . ILE A 1 108 ? 0.412 -1.032 1.076 1.00 81.56 108 ILE A O 1
ATOM 852 N N . VAL A 1 109 ? -1.783 -1.398 0.758 1.00 75.81 109 VAL A N 1
ATOM 853 C CA . VAL A 1 109 ? -1.804 -2.795 1.178 1.00 75.81 109 VAL A CA 1
ATOM 854 C C . VAL A 1 109 ? -0.883 -3.652 0.308 1.00 75.81 109 VAL A C 1
ATOM 856 O O . VAL A 1 109 ? -0.070 -4.403 0.841 1.00 75.81 109 VAL A O 1
ATOM 859 N N . THR A 1 110 ? -0.936 -3.480 -1.015 1.00 76.50 110 THR A N 1
ATOM 860 C CA . THR A 1 110 ? -0.050 -4.180 -1.961 1.00 76.50 110 THR A CA 1
ATOM 861 C C . THR A 1 110 ? 1.420 -3.836 -1.706 1.00 76.50 110 THR A C 1
ATOM 863 O O . THR A 1 110 ? 2.270 -4.726 -1.657 1.00 76.50 110 THR A O 1
ATOM 866 N N . TYR A 1 111 ? 1.731 -2.553 -1.488 1.00 81.81 111 TYR A N 1
ATOM 867 C CA . TYR A 1 111 ? 3.096 -2.113 -1.199 1.00 81.81 111 TYR A CA 1
ATOM 868 C C . TYR A 1 111 ? 3.624 -2.659 0.132 1.00 81.81 111 TYR A C 1
ATOM 870 O O . TYR A 1 111 ? 4.730 -3.194 0.174 1.00 81.81 111 TYR A O 1
ATOM 878 N N . PHE A 1 112 ? 2.847 -2.573 1.215 1.00 72.81 112 PHE A N 1
ATOM 879 C CA . PHE A 1 112 ? 3.269 -3.104 2.511 1.00 72.81 112 PHE A CA 1
ATOM 880 C C . PHE A 1 112 ? 3.354 -4.629 2.518 1.00 72.81 112 PHE A C 1
ATOM 882 O O . PHE A 1 112 ? 4.318 -5.156 3.065 1.00 72.81 112 PHE A O 1
ATOM 889 N N . GLY A 1 113 ? 2.422 -5.337 1.874 1.00 67.88 113 GLY A N 1
ATOM 890 C CA . GLY A 1 113 ? 2.474 -6.796 1.758 1.00 67.88 113 GLY A CA 1
ATOM 891 C C . GLY A 1 113 ? 3.769 -7.285 1.104 1.00 67.88 113 GLY A C 1
ATOM 892 O O . GLY A 1 113 ? 4.400 -8.222 1.591 1.00 67.88 113 GLY A O 1
ATOM 893 N N . LEU A 1 114 ? 4.224 -6.597 0.053 1.00 67.75 114 LEU A N 1
ATOM 894 C CA . LEU A 1 114 ? 5.490 -6.915 -0.610 1.00 67.75 114 LEU A CA 1
ATOM 895 C C . LEU A 1 114 ? 6.717 -6.434 0.187 1.00 67.75 114 LEU A C 1
ATOM 897 O O . LEU A 1 114 ? 7.696 -7.172 0.282 1.00 67.75 114 LEU A O 1
ATOM 901 N N . LYS A 1 115 ? 6.655 -5.264 0.836 1.00 67.69 115 LYS A N 1
ATOM 902 C CA . LYS A 1 115 ? 7.754 -4.721 1.658 1.00 67.69 115 LYS A CA 1
ATOM 903 C C . LYS A 1 115 ? 8.016 -5.526 2.939 1.00 67.69 115 LYS A C 1
ATOM 905 O O . LYS A 1 115 ? 9.171 -5.731 3.305 1.00 67.69 115 LYS A O 1
ATOM 910 N N . VAL A 1 116 ? 6.964 -5.994 3.621 1.00 60.16 116 VAL A N 1
ATOM 911 C CA . VAL A 1 116 ? 7.079 -6.890 4.791 1.00 60.16 116 VAL A CA 1
ATOM 912 C C . VAL A 1 116 ? 7.811 -8.167 4.391 1.00 60.16 116 VAL A C 1
ATOM 914 O O . VAL A 1 116 ? 8.668 -8.641 5.129 1.00 60.16 116 VAL A O 1
ATOM 917 N N . ARG A 1 117 ? 7.544 -8.671 3.182 1.00 55.81 117 ARG A N 1
ATOM 918 C CA . ARG A 1 117 ? 8.244 -9.832 2.641 1.00 55.81 117 ARG A CA 1
ATOM 919 C C . ARG A 1 117 ? 9.701 -9.522 2.306 1.00 55.81 117 ARG A C 1
ATOM 921 O O . ARG A 1 117 ? 10.545 -10.328 2.664 1.00 55.81 117 ARG A O 1
ATOM 928 N N . GLU A 1 118 ? 10.014 -8.383 1.679 1.00 54.44 118 GLU A N 1
ATOM 929 C CA . GLU A 1 118 ? 11.403 -7.961 1.399 1.00 54.44 118 GLU A CA 1
ATOM 930 C C . GLU A 1 118 ? 12.266 -7.900 2.665 1.00 54.44 118 GLU A C 1
ATOM 932 O O . GLU A 1 118 ? 13.382 -8.408 2.644 1.00 54.44 118 GLU A O 1
ATOM 937 N N . SER A 1 119 ? 11.727 -7.408 3.789 1.00 49.12 119 SER A N 1
ATOM 938 C CA . SER A 1 119 ? 12.434 -7.390 5.083 1.00 49.12 119 SER A CA 1
ATOM 939 C C . SER A 1 119 ? 12.783 -8.785 5.630 1.00 49.12 119 SER A C 1
ATOM 941 O O . SER A 1 119 ? 13.583 -8.891 6.555 1.00 49.12 119 SER A O 1
ATOM 943 N N . SER A 1 120 ? 12.186 -9.850 5.088 1.00 40.81 120 SER A N 1
ATOM 944 C CA . SER A 1 120 ? 12.501 -11.252 5.401 1.00 40.81 120 SER A CA 1
ATOM 945 C C . SER A 1 120 ? 13.234 -11.969 4.256 1.00 40.81 120 SER A C 1
ATOM 947 O O . SER A 1 120 ? 13.594 -13.137 4.397 1.00 40.81 120 SER A O 1
ATOM 949 N N . ARG A 1 121 ? 13.434 -11.305 3.105 1.00 43.75 121 ARG A N 1
ATOM 950 C CA . ARG A 1 121 ? 13.878 -11.905 1.833 1.00 43.75 121 ARG A CA 1
ATOM 951 C C . ARG A 1 121 ? 15.297 -11.518 1.413 1.00 43.75 121 ARG A C 1
ATOM 953 O O . ARG A 1 121 ? 15.676 -11.811 0.280 1.00 43.75 121 ARG A O 1
ATOM 960 N N . ASP A 1 122 ? 16.105 -10.975 2.322 1.00 42.75 122 ASP A N 1
ATOM 961 C CA . ASP A 1 122 ? 17.550 -10.755 2.118 1.00 42.75 122 ASP A CA 1
ATOM 962 C C . ASP A 1 122 ? 18.346 -12.062 1.855 1.00 42.75 122 ASP A C 1
ATOM 964 O O . ASP A 1 122 ? 19.552 -12.026 1.631 1.00 42.75 122 ASP A O 1
ATOM 968 N N . LEU A 1 123 ? 17.678 -13.228 1.836 1.00 38.22 123 LEU A N 1
ATOM 969 C CA . LEU A 1 123 ? 18.256 -14.563 1.621 1.00 38.22 123 LEU A CA 1
ATOM 970 C C . LEU A 1 123 ? 17.601 -15.378 0.484 1.00 38.22 123 LEU A C 1
ATOM 972 O O . LEU A 1 123 ? 17.796 -16.594 0.415 1.00 38.22 123 LEU A O 1
ATOM 976 N N . VAL A 1 124 ? 16.808 -14.773 -0.410 1.00 42.69 124 VAL A N 1
ATOM 977 C CA . VAL A 1 124 ? 16.252 -15.520 -1.561 1.00 42.69 124 VAL A CA 1
ATOM 978 C C . VAL A 1 124 ? 17.064 -15.238 -2.812 1.00 42.69 124 VAL A C 1
ATOM 980 O O . VAL A 1 124 ? 16.834 -14.276 -3.546 1.00 42.69 124 VAL A O 1
ATOM 983 N N . ILE A 1 125 ? 18.021 -16.130 -3.045 1.00 45.28 125 ILE A N 1
ATOM 984 C CA . ILE A 1 125 ? 18.729 -16.280 -4.306 1.00 45.28 125 ILE A CA 1
ATOM 985 C C . ILE A 1 125 ? 17.868 -17.235 -5.137 1.00 45.28 125 ILE A C 1
ATOM 987 O O . ILE A 1 125 ? 17.866 -18.425 -4.864 1.00 45.28 125 ILE A O 1
ATOM 991 N N . ILE A 1 126 ? 17.135 -16.694 -6.118 1.00 47.97 126 ILE A N 1
ATOM 992 C CA . ILE A 1 126 ? 16.532 -17.334 -7.314 1.00 47.97 126 ILE A CA 1
ATOM 993 C C . ILE A 1 126 ? 15.038 -17.033 -7.495 1.00 47.97 126 ILE A C 1
ATOM 995 O O . ILE A 1 126 ? 14.205 -17.250 -6.618 1.00 47.97 126 ILE A O 1
ATOM 999 N N . GLY A 1 127 ? 14.733 -16.562 -8.711 1.00 47.47 127 GLY A N 1
ATOM 1000 C CA . GLY A 1 127 ? 13.397 -16.486 -9.284 1.00 47.47 127 GLY A CA 1
ATOM 1001 C C . GLY A 1 127 ? 12.845 -17.880 -9.567 1.00 47.47 127 GLY A C 1
ATOM 1002 O O . GLY A 1 127 ? 13.432 -18.670 -10.309 1.00 47.47 127 GLY A O 1
ATOM 1003 N N . THR A 1 128 ? 11.708 -18.174 -8.948 1.00 43.25 128 THR A N 1
ATOM 1004 C CA . THR A 1 128 ? 10.834 -19.293 -9.293 1.00 43.25 128 THR A CA 1
ATOM 1005 C C . THR A 1 128 ? 10.463 -19.245 -10.778 1.00 43.25 128 THR A C 1
ATOM 1007 O O . THR A 1 128 ? 10.461 -18.181 -11.392 1.00 43.25 128 THR A O 1
ATOM 1010 N N . LYS A 1 129 ? 10.155 -20.405 -11.375 1.00 47.78 129 LYS A N 1
ATOM 1011 C CA . LYS A 1 129 ? 9.568 -20.469 -12.722 1.00 47.78 129 LYS A CA 1
ATOM 1012 C C . LYS A 1 129 ? 8.258 -19.682 -12.701 1.00 47.78 129 LYS A C 1
ATOM 1014 O O . LYS A 1 129 ? 7.276 -20.195 -12.177 1.00 47.78 129 LYS A O 1
ATOM 1019 N N . GLU A 1 130 ? 8.271 -18.463 -13.235 1.00 54.84 130 GLU A N 1
ATOM 1020 C CA . GLU A 1 130 ? 7.085 -17.614 -13.292 1.00 54.84 130 GLU A CA 1
ATOM 1021 C C . GLU A 1 130 ? 5.982 -18.349 -14.062 1.00 54.84 130 GLU A C 1
ATOM 1023 O O . GLU A 1 130 ? 6.113 -18.665 -15.250 1.00 54.84 130 GLU A O 1
ATOM 1028 N N . THR A 1 131 ? 4.892 -18.668 -13.373 1.00 68.38 131 THR A N 1
ATOM 1029 C CA . THR A 1 131 ? 3.691 -19.188 -14.028 1.00 68.38 131 THR A CA 1
ATOM 1030 C C . THR A 1 131 ? 3.041 -18.042 -14.806 1.00 68.38 131 THR A C 1
ATOM 1032 O O . THR A 1 131 ? 3.061 -16.902 -14.356 1.00 68.38 131 THR A O 1
ATOM 1035 N N . VAL A 1 132 ? 2.397 -18.304 -15.951 1.00 71.25 132 VAL A N 1
ATOM 1036 C CA . VAL A 1 132 ? 1.686 -17.255 -16.726 1.00 71.25 132 VAL A CA 1
ATOM 1037 C C . VAL A 1 132 ? 0.709 -16.454 -15.848 1.00 71.25 132 VAL A C 1
ATOM 1039 O O . VAL A 1 132 ? 0.547 -15.250 -16.029 1.00 71.25 132 VAL A O 1
ATOM 1042 N N . LEU A 1 133 ? 0.093 -17.115 -14.864 1.00 66.25 133 LEU A N 1
ATOM 1043 C CA . LEU A 1 133 ? -0.781 -16.483 -13.879 1.00 66.25 133 LEU A CA 1
ATOM 1044 C C . LEU A 1 133 ? -0.027 -15.527 -12.941 1.00 66.25 133 LEU A C 1
ATOM 1046 O O . LEU A 1 133 ? -0.547 -14.456 -12.653 1.00 66.25 133 LEU A O 1
ATOM 1050 N N . GLU A 1 134 ? 1.188 -15.872 -12.514 1.00 65.12 134 GLU A N 1
ATOM 1051 C CA . GLU A 1 134 ? 2.048 -15.000 -11.700 1.00 65.12 134 GLU A CA 1
ATOM 1052 C C . GLU A 1 134 ? 2.485 -13.771 -12.501 1.00 65.12 134 GLU A C 1
ATOM 1054 O O . GLU A 1 134 ? 2.360 -12.659 -12.007 1.00 65.12 134 GLU A O 1
ATOM 1059 N N . VAL A 1 135 ? 2.866 -13.935 -13.775 1.00 68.44 135 VAL A N 1
ATOM 1060 C CA . VAL A 1 135 ? 3.237 -12.809 -14.656 1.00 68.44 135 VAL A CA 1
ATOM 1061 C C . VAL A 1 135 ? 2.070 -11.840 -14.856 1.00 68.44 135 VAL A C 1
ATOM 1063 O O . VAL A 1 135 ? 2.245 -10.621 -14.801 1.00 68.44 135 VAL A O 1
ATOM 1066 N N . LEU A 1 136 ? 0.862 -12.364 -15.092 1.00 69.50 136 LEU A N 1
ATOM 1067 C CA . LEU A 1 136 ? -0.340 -11.535 -15.187 1.00 69.50 136 LEU A CA 1
ATOM 1068 C C . LEU A 1 136 ? -0.619 -10.834 -13.860 1.00 69.50 136 LEU A C 1
ATOM 1070 O O . LEU A 1 136 ? -0.895 -9.635 -13.850 1.00 69.50 136 LEU A O 1
ATOM 1074 N N . PHE A 1 137 ? -0.531 -11.563 -12.751 1.00 69.44 137 PHE A N 1
ATOM 1075 C CA . PHE A 1 137 ? -0.760 -11.010 -11.428 1.00 69.44 137 PHE A CA 1
ATOM 1076 C C . PHE A 1 137 ? 0.226 -9.877 -11.112 1.00 69.44 137 PHE A C 1
ATOM 1078 O O . PHE A 1 137 ? -0.201 -8.794 -10.715 1.00 69.44 137 PHE A O 1
ATOM 1085 N N . ASP A 1 138 ? 1.515 -10.077 -11.376 1.00 71.25 138 ASP A N 1
ATOM 1086 C CA . ASP A 1 138 ? 2.553 -9.062 -11.218 1.00 71.25 138 ASP A CA 1
ATOM 1087 C C . ASP A 1 138 ? 2.276 -7.851 -12.110 1.00 71.25 138 ASP A C 1
ATOM 1089 O O . ASP A 1 138 ? 2.338 -6.712 -11.648 1.00 71.25 138 ASP A O 1
ATOM 1093 N N . PHE A 1 139 ? 1.868 -8.068 -13.363 1.00 76.06 139 PHE A N 1
ATOM 1094 C CA . PHE A 1 139 ? 1.472 -6.985 -14.262 1.00 76.06 139 PHE A CA 1
ATOM 1095 C C . PHE A 1 139 ? 0.313 -6.142 -13.705 1.00 76.06 139 PHE A C 1
ATOM 1097 O O . PHE A 1 139 ? 0.368 -4.911 -13.763 1.00 76.06 139 PHE A O 1
ATOM 1104 N N . PHE A 1 140 ? -0.706 -6.780 -13.119 1.00 76.94 140 PHE A N 1
ATOM 1105 C CA . PHE A 1 140 ? -1.813 -6.083 -12.457 1.00 76.94 140 PHE A CA 1
ATOM 1106 C C . PHE A 1 140 ? -1.393 -5.409 -11.149 1.00 76.94 140 PHE A C 1
ATOM 1108 O O . PHE A 1 140 ? -1.864 -4.308 -10.864 1.00 76.94 140 PHE A O 1
ATOM 1115 N N . ALA A 1 141 ? -0.510 -6.029 -10.366 1.00 77.50 141 ALA A N 1
ATOM 1116 C CA . ALA A 1 141 ? -0.050 -5.523 -9.076 1.00 77.50 141 ALA A CA 1
ATOM 1117 C C . ALA A 1 141 ? 0.919 -4.339 -9.215 1.00 77.50 141 ALA A C 1
ATOM 1119 O O . ALA A 1 141 ? 0.934 -3.453 -8.360 1.00 77.50 141 ALA A O 1
ATOM 1120 N N . LEU A 1 142 ? 1.702 -4.278 -10.296 1.00 81.12 142 LEU A N 1
ATOM 1121 C CA . LEU A 1 142 ? 2.726 -3.255 -10.533 1.00 81.12 142 LEU A CA 1
ATOM 1122 C C . LEU A 1 142 ? 2.205 -1.803 -10.439 1.00 81.12 142 LEU A C 1
ATOM 1124 O O . LEU A 1 142 ? 2.841 -0.997 -9.752 1.00 81.12 142 LEU A O 1
ATOM 1128 N N . PRO A 1 143 ? 1.079 -1.423 -11.075 1.00 83.44 143 PRO A N 1
ATOM 1129 C CA . PRO A 1 143 ? 0.444 -0.118 -10.880 1.00 83.44 143 PRO A CA 1
ATOM 1130 C C . PRO A 1 143 ? 0.147 0.224 -9.412 1.00 83.44 143 PRO A C 1
ATOM 1132 O O . PRO A 1 143 ? 0.486 1.318 -8.954 1.00 83.44 143 PRO A O 1
ATOM 1135 N N . PHE A 1 144 ? -0.435 -0.716 -8.660 1.00 84.19 144 PHE A N 1
ATOM 1136 C CA . PHE A 1 144 ? -0.769 -0.539 -7.240 1.00 84.19 144 PHE A CA 1
ATOM 1137 C C . PHE A 1 144 ? 0.480 -0.457 -6.374 1.00 84.19 144 PHE A C 1
ATOM 1139 O O . PHE A 1 144 ? 0.564 0.401 -5.499 1.00 84.19 144 PHE A O 1
ATOM 1146 N N . LEU A 1 145 ? 1.482 -1.290 -6.656 1.00 82.50 145 LEU A N 1
ATOM 1147 C CA . LEU A 1 145 ? 2.771 -1.262 -5.981 1.00 82.50 145 LEU A CA 1
ATOM 1148 C C . LEU A 1 145 ? 3.458 0.092 -6.176 1.00 82.50 145 LEU A C 1
ATOM 1150 O O . LEU A 1 145 ? 3.959 0.685 -5.219 1.00 82.50 145 LEU A O 1
ATOM 1154 N N . ARG A 1 146 ? 3.446 0.624 -7.405 1.00 83.25 146 ARG A N 1
ATOM 1155 C CA . ARG A 1 146 ? 4.037 1.930 -7.704 1.00 83.25 146 ARG A CA 1
ATOM 1156 C C . ARG A 1 146 ? 3.288 3.055 -6.995 1.00 83.25 146 ARG A C 1
ATOM 1158 O O . ARG A 1 146 ? 3.938 3.871 -6.339 1.00 83.25 146 ARG A O 1
ATOM 1165 N N . ALA A 1 147 ? 1.958 3.073 -7.073 1.00 85.19 147 ALA A N 1
ATOM 1166 C CA . ALA A 1 147 ? 1.127 4.049 -6.370 1.00 85.19 147 ALA A CA 1
ATOM 1167 C C . ALA A 1 147 ? 1.348 3.982 -4.849 1.00 85.19 147 ALA A C 1
ATOM 1169 O O . ALA A 1 147 ? 1.632 5.000 -4.218 1.00 85.19 147 ALA A O 1
ATOM 1170 N N . GLY A 1 148 ? 1.328 2.776 -4.282 1.00 84.44 148 GLY A N 1
ATOM 1171 C CA . GLY A 1 148 ? 1.573 2.509 -2.868 1.00 84.44 148 GLY A CA 1
ATOM 1172 C C . GLY A 1 148 ? 2.953 2.975 -2.426 1.00 84.44 148 GLY A C 1
ATOM 1173 O O . GLY A 1 148 ? 3.062 3.653 -1.413 1.00 84.44 148 GLY A O 1
ATOM 1174 N N . SER A 1 149 ? 3.993 2.730 -3.229 1.00 84.19 149 SER A N 1
ATOM 1175 C CA . SER A 1 149 ? 5.353 3.190 -2.923 1.00 84.19 149 SER A CA 1
ATOM 1176 C C . SER A 1 149 ? 5.459 4.713 -2.818 1.00 84.19 149 SER A C 1
ATOM 1178 O O . SER A 1 149 ? 6.121 5.223 -1.915 1.00 84.19 149 SER A O 1
ATOM 1180 N N . ILE A 1 150 ? 4.772 5.448 -3.701 1.00 83.56 150 ILE A N 1
ATOM 1181 C CA . ILE A 1 150 ? 4.746 6.916 -3.695 1.00 83.56 150 ILE A CA 1
ATOM 1182 C C . ILE A 1 150 ? 3.997 7.418 -2.460 1.00 83.56 150 ILE A C 1
ATOM 1184 O O . ILE A 1 150 ? 4.490 8.300 -1.756 1.00 83.56 150 ILE A O 1
ATOM 1188 N N . ILE A 1 151 ? 2.835 6.827 -2.175 1.00 83.75 151 ILE A N 1
ATOM 1189 C CA . ILE A 1 151 ? 2.015 7.161 -1.008 1.00 83.75 151 ILE A CA 1
ATOM 1190 C C . ILE A 1 151 ? 2.807 6.910 0.281 1.00 83.75 151 ILE A C 1
ATOM 1192 O O . ILE A 1 151 ? 2.951 7.808 1.109 1.00 83.75 151 ILE A O 1
ATOM 1196 N N . SER A 1 152 ? 3.392 5.724 0.430 1.00 81.00 152 SER A N 1
ATOM 1197 C CA . SER A 1 152 ? 4.163 5.334 1.609 1.00 81.00 152 SER A CA 1
ATOM 1198 C C . SER A 1 152 ? 5.442 6.156 1.788 1.00 81.00 152 SER A C 1
ATOM 1200 O O . SER A 1 152 ? 5.795 6.473 2.921 1.00 81.00 152 SER A O 1
ATOM 1202 N N . ALA A 1 153 ? 6.120 6.552 0.705 1.00 80.38 153 ALA A N 1
ATOM 1203 C CA . ALA A 1 153 ? 7.257 7.478 0.770 1.00 80.38 153 ALA A CA 1
ATOM 1204 C C . ALA A 1 153 ? 6.836 8.912 1.154 1.00 80.38 153 ALA A C 1
ATOM 1206 O O . ALA A 1 153 ? 7.619 9.667 1.734 1.00 80.38 153 ALA A O 1
ATOM 1207 N N . GLY A 1 154 ? 5.599 9.305 0.844 1.00 77.88 154 GLY A N 1
ATOM 1208 C CA . GLY A 1 154 ? 4.985 10.514 1.391 1.00 77.88 154 GLY A CA 1
ATOM 1209 C C . GLY A 1 154 ? 4.736 10.384 2.894 1.00 77.88 154 GLY A C 1
ATOM 1210 O O . GLY A 1 154 ? 5.107 11.274 3.657 1.00 77.88 154 GLY A O 1
ATOM 1211 N N . LEU A 1 155 ? 4.184 9.245 3.324 1.00 69.75 155 LEU A N 1
ATOM 1212 C CA . LEU A 1 155 ? 3.882 8.957 4.728 1.00 69.75 155 LEU A CA 1
ATOM 1213 C C . LEU A 1 155 ? 5.134 8.860 5.612 1.00 69.75 155 LEU A C 1
ATOM 1215 O O . LEU A 1 155 ? 5.087 9.284 6.761 1.00 69.75 155 LEU A O 1
ATOM 1219 N N . SER A 1 156 ? 6.271 8.381 5.097 1.00 66.38 156 SER A N 1
ATOM 1220 C CA . SER A 1 156 ? 7.517 8.300 5.879 1.00 66.38 156 SER A CA 1
ATOM 1221 C C . SER A 1 156 ? 8.051 9.667 6.320 1.00 66.38 156 SER A C 1
ATOM 1223 O O . SER A 1 156 ? 8.823 9.748 7.273 1.00 66.38 156 SER A O 1
ATOM 1225 N N . ARG A 1 157 ? 7.627 10.760 5.672 1.00 64.50 157 ARG A N 1
ATOM 1226 C CA . ARG A 1 157 ? 7.921 12.129 6.135 1.00 64.50 157 ARG A CA 1
ATOM 1227 C C . ARG A 1 157 ? 7.187 12.475 7.432 1.00 64.50 157 ARG A C 1
ATOM 1229 O O . ARG A 1 157 ? 7.609 13.373 8.148 1.00 64.50 157 ARG A O 1
ATOM 1236 N N . PHE A 1 158 ? 6.132 11.732 7.753 1.00 67.44 158 PHE A N 1
ATOM 1237 C CA . PHE A 1 158 ? 5.369 11.830 8.989 1.00 67.44 158 PHE A CA 1
ATOM 1238 C C . PHE A 1 158 ? 5.812 10.784 10.017 1.00 67.44 158 PHE A C 1
ATOM 1240 O O . PHE A 1 158 ? 4.988 10.294 10.783 1.00 67.44 158 PHE A O 1
ATOM 1247 N N . ASN A 1 159 ? 7.104 10.439 10.072 1.00 66.25 159 ASN A N 1
ATOM 1248 C CA . ASN A 1 159 ? 7.635 9.485 11.055 1.00 66.25 159 ASN A CA 1
ATOM 1249 C C . ASN A 1 159 ? 7.211 9.828 12.503 1.00 66.25 159 ASN A C 1
ATOM 1251 O O . ASN A 1 159 ? 6.993 8.943 13.320 1.00 66.25 159 ASN A O 1
ATOM 1255 N N . VAL A 1 160 ? 7.003 11.119 12.789 1.00 72.44 160 VAL A N 1
ATOM 1256 C CA . VAL A 1 160 ? 6.439 11.616 14.054 1.00 72.44 160 VAL A CA 1
ATOM 1257 C C . VAL A 1 160 ? 4.981 11.183 14.262 1.00 72.44 160 VAL A C 1
ATOM 1259 O O . VAL A 1 160 ? 4.632 10.770 15.359 1.00 72.44 160 VAL A O 1
ATOM 1262 N N . LEU A 1 161 ? 4.126 11.219 13.233 1.00 72.38 161 LEU A N 1
ATOM 1263 C CA . LEU A 1 161 ? 2.748 10.717 13.337 1.00 72.38 161 LEU A CA 1
ATOM 1264 C C . LEU A 1 161 ? 2.718 9.201 13.525 1.00 72.38 161 LEU A C 1
ATOM 1266 O O . LEU A 1 161 ? 1.902 8.717 14.297 1.00 72.38 161 LEU A O 1
ATOM 1270 N N . VAL A 1 162 ? 3.612 8.463 12.859 1.00 70.31 162 VAL A N 1
ATOM 1271 C CA . VAL A 1 162 ? 3.745 7.011 13.064 1.00 70.31 162 VAL A CA 1
ATOM 1272 C C . VAL A 1 162 ? 4.142 6.721 14.509 1.00 70.31 162 VAL A C 1
ATOM 1274 O O . VAL A 1 162 ? 3.477 5.926 15.157 1.00 70.31 162 VAL A O 1
ATOM 1277 N N . LEU A 1 163 ? 5.148 7.422 15.042 1.00 78.06 163 LEU A N 1
ATOM 1278 C CA . LEU A 1 163 ? 5.556 7.308 16.444 1.00 78.06 163 LEU A CA 1
ATOM 1279 C C . LEU A 1 163 ? 4.401 7.612 17.411 1.00 78.06 163 LEU A C 1
ATOM 1281 O O . LEU A 1 163 ? 4.191 6.865 18.360 1.00 78.06 163 LEU A O 1
ATOM 1285 N N . ILE A 1 164 ? 3.636 8.681 17.162 1.00 80.44 164 ILE A N 1
ATOM 1286 C CA . ILE A 1 164 ? 2.488 9.063 17.998 1.00 80.44 164 ILE A CA 1
ATOM 1287 C C . ILE A 1 164 ? 1.385 8.002 17.931 1.00 80.44 164 ILE A C 1
ATOM 1289 O O . ILE A 1 164 ? 0.870 7.606 18.968 1.00 80.44 164 ILE A O 1
ATOM 1293 N N . ILE A 1 165 ? 1.024 7.525 16.737 1.00 79.12 165 ILE A N 1
ATOM 1294 C CA . ILE A 1 165 ? -0.012 6.497 16.564 1.00 79.12 165 ILE A CA 1
ATOM 1295 C C . ILE A 1 165 ? 0.420 5.188 17.228 1.00 79.12 165 ILE A C 1
ATOM 1297 O O . ILE A 1 165 ? -0.382 4.585 17.934 1.00 79.12 165 ILE A O 1
ATOM 1301 N N . THR A 1 166 ? 1.676 4.773 17.052 1.00 80.88 166 THR A N 1
ATOM 1302 C CA . THR A 1 166 ? 2.221 3.592 17.726 1.00 80.88 166 THR A CA 1
ATOM 1303 C C . THR A 1 166 ? 2.151 3.760 19.238 1.00 80.88 166 THR A 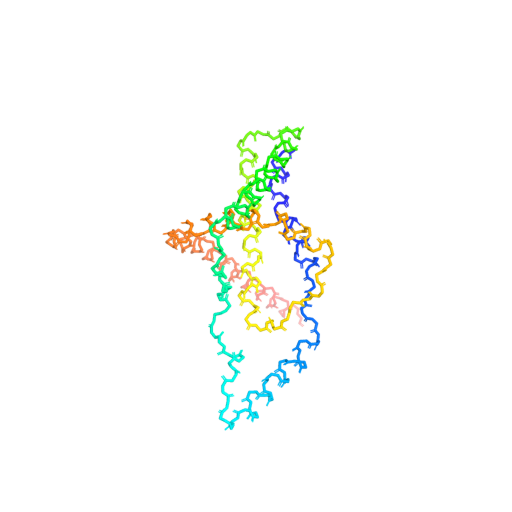C 1
ATOM 1305 O O . THR A 1 166 ? 1.590 2.898 19.893 1.00 80.88 166 THR A O 1
ATOM 1308 N N . LEU A 1 167 ? 2.595 4.890 19.795 1.00 86.12 167 LEU A N 1
ATOM 1309 C CA . LEU A 1 167 ? 2.540 5.132 21.239 1.00 86.12 167 LEU A CA 1
ATOM 1310 C C . LEU A 1 167 ? 1.099 5.165 21.780 1.00 86.12 167 LEU A C 1
ATOM 1312 O O . LEU A 1 167 ? 0.835 4.638 22.857 1.00 86.12 167 LEU A O 1
ATOM 1316 N N . LEU A 1 168 ? 0.157 5.734 21.022 1.00 87.81 168 LEU A N 1
ATOM 1317 C CA . LEU A 1 168 ? -1.264 5.761 21.377 1.00 87.81 168 LEU A CA 1
ATOM 1318 C C . LEU A 1 168 ? -1.932 4.380 21.331 1.00 87.81 168 LEU A C 1
ATOM 1320 O O . LEU A 1 168 ? -2.911 4.183 22.041 1.00 87.81 168 LEU A O 1
ATOM 1324 N N . VAL A 1 169 ? -1.457 3.452 20.496 1.00 88.38 169 VAL A N 1
ATOM 1325 C CA . VAL A 1 169 ? -2.017 2.092 20.374 1.00 88.38 169 VAL A CA 1
ATOM 1326 C C . VAL A 1 169 ? -1.300 1.102 21.294 1.00 88.38 169 VAL A C 1
ATOM 1328 O O . VAL A 1 169 ? -1.948 0.286 21.942 1.00 88.38 169 VAL A O 1
ATOM 1331 N N . GLU A 1 170 ? 0.026 1.172 21.365 1.00 83.56 170 GLU A N 1
ATOM 1332 C CA . GLU A 1 170 ? 0.888 0.230 22.082 1.00 83.56 170 GLU A CA 1
ATOM 1333 C C . GLU A 1 170 ? 0.751 0.367 23.600 1.00 83.56 170 GLU A C 1
ATOM 1335 O O . GLU A 1 170 ? 0.509 -0.633 24.274 1.00 83.56 170 GLU A O 1
ATOM 1340 N N . ALA A 1 171 ? 0.815 1.592 24.134 1.00 91.31 171 ALA A N 1
ATOM 1341 C CA . ALA A 1 171 ? 0.722 1.835 25.573 1.00 91.31 171 ALA A CA 1
ATOM 1342 C C . ALA A 1 171 ? -0.580 1.297 26.209 1.00 91.31 171 ALA A C 1
ATOM 1344 O O . ALA A 1 171 ? -0.489 0.555 27.186 1.00 91.31 171 ALA A O 1
ATOM 1345 N N . PRO A 1 172 ? -1.794 1.580 25.684 1.00 87.88 172 PRO A N 1
ATOM 1346 C CA . PRO A 1 172 ? -3.012 1.021 26.273 1.00 87.88 172 PRO A CA 1
ATOM 1347 C C . PRO A 1 172 ? -3.118 -0.493 26.076 1.00 87.88 172 PRO A C 1
ATOM 1349 O O . PRO A 1 172 ? -3.682 -1.175 26.929 1.00 87.88 172 PRO A O 1
ATOM 1352 N N . PHE A 1 173 ? -2.583 -1.036 24.977 1.00 92.69 173 PHE A N 1
ATOM 1353 C CA . PHE A 1 173 ? -2.587 -2.479 24.752 1.00 92.69 173 PHE A CA 1
ATOM 1354 C C . PHE A 1 173 ? -1.713 -3.212 25.777 1.00 92.69 173 PHE A C 1
ATOM 1356 O O . PHE A 1 173 ? -2.144 -4.227 26.319 1.00 92.69 173 PHE A O 1
ATOM 1363 N N . GLN A 1 174 ? -0.538 -2.664 26.103 1.00 94.06 174 GLN A N 1
ATOM 1364 C CA . GLN A 1 174 ? 0.328 -3.175 27.170 1.00 94.06 174 GLN A CA 1
ATOM 1365 C C . GLN A 1 174 ? -0.387 -3.183 28.523 1.00 94.06 174 GLN A C 1
ATOM 1367 O O . GLN A 1 174 ? -0.426 -4.221 29.175 1.00 94.06 174 GLN A O 1
ATOM 1372 N N . THR A 1 175 ? -1.050 -2.085 28.896 1.00 92.94 175 THR A N 1
ATOM 1373 C CA . THR A 1 175 ? -1.825 -2.026 30.148 1.00 92.94 175 THR A CA 1
ATOM 1374 C C . THR A 1 175 ? -2.928 -3.088 30.204 1.00 92.94 175 THR A C 1
ATOM 1376 O O . THR A 1 175 ? -3.154 -3.699 31.244 1.00 92.94 175 THR A O 1
ATOM 1379 N N . ILE A 1 176 ? -3.626 -3.339 29.090 1.00 94.94 176 ILE A N 1
ATOM 1380 C CA . ILE A 1 176 ? -4.657 -4.387 29.034 1.00 94.94 176 ILE A CA 1
ATOM 1381 C C . ILE A 1 176 ? -4.036 -5.777 29.226 1.00 94.94 176 ILE A C 1
ATOM 1383 O O . ILE A 1 176 ? -4.614 -6.601 29.934 1.00 94.94 176 ILE A O 1
ATOM 1387 N N . LEU A 1 177 ? -2.882 -6.045 28.610 1.00 95.12 177 LEU A N 1
ATOM 1388 C CA . LEU A 1 177 ? -2.183 -7.323 28.765 1.00 95.12 177 LEU A CA 1
ATOM 1389 C C . LEU A 1 177 ? -1.726 -7.553 30.206 1.00 95.12 177 LEU A C 1
ATOM 1391 O O . LEU A 1 177 ? -1.962 -8.637 30.729 1.00 95.12 177 LEU A O 1
ATOM 1395 N N . GLU A 1 178 ? -1.162 -6.538 30.860 1.00 95.81 178 GLU A N 1
ATOM 1396 C CA . GLU A 1 178 ? -0.751 -6.615 32.269 1.00 95.81 178 GLU A CA 1
ATOM 1397 C C . GLU A 1 178 ? -1.934 -6.984 33.180 1.00 95.81 178 GLU A C 1
ATOM 1399 O O . GLU A 1 178 ? -1.847 -7.920 33.973 1.00 95.81 178 GLU A O 1
ATOM 1404 N N . VAL A 1 179 ? -3.087 -6.327 33.003 1.00 95.75 179 VAL A N 1
ATOM 1405 C CA . VAL A 1 179 ? -4.308 -6.638 33.771 1.00 95.75 179 VAL A CA 1
ATOM 1406 C C . VAL A 1 179 ? -4.803 -8.063 33.502 1.00 95.75 179 VAL A C 1
ATOM 1408 O O . VAL A 1 179 ? -5.279 -8.746 34.412 1.00 95.75 179 VAL A O 1
ATOM 1411 N N . LEU A 1 180 ? -4.715 -8.534 32.254 1.00 95.75 180 LEU A N 1
ATOM 1412 C CA . LEU A 1 180 ? -5.102 -9.901 31.901 1.00 95.75 180 LEU A CA 1
ATOM 1413 C C . LEU A 1 180 ? -4.165 -10.940 32.521 1.00 95.75 180 LEU A C 1
ATOM 1415 O O . LEU A 1 180 ? -4.646 -11.968 32.995 1.00 95.75 180 LEU A O 1
ATOM 1419 N N . GLU A 1 181 ? -2.858 -10.688 32.534 1.00 96.12 181 GLU A N 1
ATOM 1420 C CA . GLU A 1 181 ? -1.877 -11.559 33.187 1.00 96.12 181 GLU A CA 1
ATOM 1421 C C . GLU A 1 181 ? -2.136 -11.659 34.691 1.00 96.12 181 GLU A C 1
ATOM 1423 O O . GLU A 1 181 ? -2.155 -12.763 35.244 1.00 96.12 181 GLU A O 1
ATOM 1428 N N . GLU A 1 182 ? -2.418 -10.531 35.340 1.00 96.12 182 GLU A N 1
ATOM 1429 C CA . GLU A 1 182 ? -2.706 -10.474 36.771 1.00 96.12 182 GLU A CA 1
ATOM 1430 C C . GLU A 1 182 ? -4.006 -11.212 37.122 1.00 96.12 182 GLU A C 1
ATOM 1432 O O . GLU A 1 182 ? -4.059 -11.984 38.084 1.00 96.12 182 GLU A O 1
ATOM 1437 N N . TRP A 1 183 ? -5.036 -11.088 36.281 1.00 95.50 183 TRP A N 1
ATOM 1438 C CA . TRP A 1 183 ? -6.253 -11.888 36.414 1.00 95.50 183 TRP A CA 1
ATOM 1439 C C . TRP A 1 183 ? -5.935 -13.381 36.204 1.00 95.50 183 TRP A C 1
ATOM 1441 O O . TRP A 1 183 ? -6.233 -14.209 37.058 1.00 95.50 183 TRP A O 1
ATOM 1451 N N . ILE A 1 184 ? -5.231 -13.782 35.147 1.00 95.50 184 ILE A N 1
ATOM 1452 C CA . ILE A 1 184 ? -4.874 -15.203 34.960 1.00 95.50 184 ILE A CA 1
ATOM 1453 C C . ILE A 1 184 ? -4.095 -15.761 36.168 1.00 95.50 184 ILE A C 1
ATOM 1455 O O . ILE A 1 184 ? -4.337 -16.903 36.575 1.00 95.50 184 ILE A O 1
ATOM 1459 N N . SER A 1 185 ? -3.207 -14.960 36.762 1.00 95.31 185 SER A N 1
ATOM 1460 C CA . SER A 1 185 ? -2.491 -15.300 37.995 1.00 95.31 185 SER A CA 1
ATOM 1461 C C . SER A 1 185 ? -3.449 -15.524 39.169 1.00 95.31 185 SER A C 1
ATOM 1463 O O . SER A 1 185 ? -3.445 -16.601 39.766 1.00 95.31 185 SER A O 1
ATOM 1465 N N . PHE A 1 186 ? -4.350 -14.574 39.433 1.00 94.56 186 PHE A N 1
ATOM 1466 C CA . PHE A 1 186 ? -5.364 -14.689 40.487 1.00 94.56 186 PHE A CA 1
ATOM 1467 C C . PHE A 1 186 ? -6.276 -15.914 40.302 1.00 94.56 186 PHE A C 1
ATOM 1469 O O . PHE A 1 186 ? -6.599 -16.617 41.262 1.00 94.56 186 PHE A O 1
ATOM 1476 N N . ALA A 1 187 ? -6.673 -16.215 39.061 1.00 92.88 187 ALA A N 1
ATOM 1477 C CA . ALA A 1 187 ? -7.469 -17.400 38.741 1.00 92.88 187 ALA A CA 1
ATOM 1478 C C . ALA A 1 187 ? -6.738 -18.696 39.108 1.00 92.88 187 ALA A C 1
ATOM 1480 O O . ALA A 1 187 ? -7.349 -19.646 39.604 1.00 92.88 187 ALA A O 1
ATOM 1481 N N . ARG A 1 188 ? -5.429 -18.742 38.831 1.00 93.81 188 ARG A N 1
ATOM 1482 C CA . ARG A 1 188 ? -4.576 -19.894 39.123 1.00 93.81 188 ARG A CA 1
ATOM 1483 C C . ARG A 1 188 ? -4.405 -20.079 40.628 1.00 93.81 188 ARG A C 1
ATOM 1485 O O . ARG A 1 188 ? -4.606 -21.190 41.104 1.00 93.81 188 ARG A O 1
ATOM 1492 N N . GLU A 1 189 ? -4.150 -18.999 41.358 1.00 94.19 189 GLU A N 1
ATOM 1493 C CA . GLU A 1 189 ? -4.016 -19.003 42.820 1.00 94.19 189 GLU A CA 1
ATOM 1494 C C . GLU A 1 189 ? -5.310 -19.475 43.503 1.00 94.19 189 GLU A C 1
ATOM 1496 O O . GLU A 1 189 ? -5.292 -20.391 44.324 1.00 94.19 189 GLU A O 1
ATOM 1501 N N . LYS A 1 190 ? -6.473 -18.964 43.072 1.00 90.75 190 LYS A N 1
ATOM 1502 C CA . LYS A 1 190 ? -7.775 -19.426 43.584 1.00 90.75 190 LYS A CA 1
ATOM 1503 C C . LYS A 1 190 ? -8.071 -20.886 43.267 1.00 90.75 190 LYS A C 1
ATOM 1505 O O . LYS A 1 190 ? -8.770 -21.543 44.031 1.00 90.75 190 LYS A O 1
ATOM 1510 N N . LYS A 1 191 ? -7.574 -21.406 42.144 1.00 87.62 191 LYS A N 1
ATOM 1511 C CA . LYS A 1 191 ? -7.722 -22.823 41.801 1.00 87.62 191 LYS A CA 1
ATOM 1512 C C . LYS A 1 191 ? -6.847 -23.714 42.688 1.00 87.62 191 LYS A C 1
ATOM 1514 O O . LYS A 1 191 ? -7.278 -24.815 43.016 1.00 87.62 191 LYS A O 1
ATOM 1519 N N . GLU A 1 192 ? -5.655 -23.250 43.053 1.00 89.94 192 GLU A N 1
ATOM 1520 C CA . GLU A 1 192 ? -4.742 -23.954 43.961 1.00 89.94 192 GLU A CA 1
ATOM 1521 C C . GLU A 1 192 ? -5.249 -23.955 45.409 1.00 89.94 192 GLU A C 1
ATOM 1523 O O . GLU A 1 192 ? -5.083 -24.954 46.089 1.00 89.94 192 GLU A O 1
ATOM 1528 N N . GLU A 1 193 ? -5.948 -22.909 45.865 1.00 83.31 193 GLU A N 1
ATOM 1529 C CA . GLU A 1 193 ? -6.593 -22.893 47.194 1.00 83.31 193 GLU A CA 1
ATOM 1530 C C . GLU A 1 193 ? -7.768 -23.883 47.337 1.00 83.31 193 GLU A C 1
ATOM 1532 O O . GLU A 1 193 ? -8.161 -24.229 48.451 1.00 83.31 193 GLU A O 1
ATOM 1537 N N . VAL A 1 194 ? -8.386 -24.289 46.222 1.00 74.62 194 VAL A N 1
ATOM 1538 C CA . VAL A 1 194 ? -9.588 -25.145 46.202 1.00 74.62 194 VAL A CA 1
ATOM 1539 C C . VAL A 1 194 ? -9.240 -26.646 46.134 1.00 74.62 194 VAL A C 1
ATOM 1541 O O . VAL A 1 194 ? -10.136 -27.479 46.288 1.00 74.62 194 VAL A O 1
ATOM 1544 N N . TYR A 1 195 ? -7.965 -27.005 45.941 1.00 52.00 195 TYR A N 1
ATOM 1545 C CA . TYR A 1 195 ? -7.457 -28.385 45.865 1.00 52.00 195 TYR A CA 1
ATOM 1546 C C . TYR A 1 195 ? -6.501 -28.715 47.014 1.00 52.00 195 TYR A C 1
ATOM 1548 O O . TYR A 1 195 ? -6.501 -29.899 47.424 1.00 52.00 195 TYR A O 1
#

pLDDT: mean 70.08, std 17.4, range [32.44, 96.12]

Sequence (195 aa):
MPFAINFLFPPLLLFLLTLSLSLPGRENEERIIAAAKEAVSSSNGQRDGIFSEKSRVEVKKRAGGLALTLFLIYFLAFFAIFGALSWGLHQLGFTLFGIALFLFYTSIVTYFGLKVRESSRDLVIIGTKETVLEVLFDFFALPFLRAGSIISAGLSRFNVLVLIITLLVEAPFQTILEVLEEWISFAREKKEEVY